Protein AF-A0A7C7KIS9-F1 (afdb_monomer_lite)

Foldseek 3Di:
DDDADAAAWDDPPDDPDLPDFFAPAAWWKKWKDFPPDPDTAKIFTHHHRGGFFIKGADPPPRDIAAAPVRSVVSVVVVVVGPIDMIIGHDDLVSRLVVCVVCVRRGNDCVSCVVRHQQDAQDAADDLVLQQVLQQVLCPDPFFQKKFKEAPLDTSYIDHDDPDDRSVVSNVLNVVLVVQCVVCVVVVNNHDAWDWAADPAFIWIWHDNHRMIMITTGHNPDDSSVSNVVSNVVSVVVVVVPPPDLCPDDFDAFDWPDKDFAADVVVVVLLVVCQVVQAAGWKWWAAPDDDIKIFGGGGSDGDDIDDPPQPDPVSSVVSSRDRRTMITDGGHDPSRD

Secondary structure (DSSP, 8-state):
---PPP-EEPPTTS---TT--B-SSSEEEEEEE-TT-SS--EEEEEETTEEEEEEEE-SSSS-EEEHHHHHHHHHHHHHHS--EEEEEE--HHHHHHHHHH-GGGBS-GGGGTTTSPPP-B-S---HHHHHHHHHHHHHSTTEEEEEEEETTEEEEEEE--SS-HHHHHHHHHHHHHHHHHHHHHTT--S---EEEEETTEEEEEEEETTEEEEEEE-TT--HHHHHHHHHHHHHHHHHGGGS-S--PPPPP-EEEEEEE-SHHHHHHHHHHHHHTT--EEEEEE-SSS--EEEEEETTEEEEEEETT-SSHHHHHHHHT-TTSEEEEEEPPTT--

Structure (mmCIF, N/CA/C/O backbone):
data_AF-A0A7C7KIS9-F1
#
_entry.id   AF-A0A7C7KIS9-F1
#
loop_
_atom_site.group_PDB
_atom_site.id
_atom_site.type_symbol
_atom_site.label_atom_id
_atom_site.label_alt_id
_atom_site.label_comp_id
_atom_site.label_asym_id
_atom_site.label_entity_id
_atom_site.label_seq_id
_atom_site.pdbx_PDB_ins_code
_atom_site.Cartn_x
_atom_site.Cartn_y
_atom_site.Cartn_z
_atom_site.occupancy
_atom_site.B_iso_or_equiv
_atom_site.auth_seq_id
_atom_site.auth_comp_id
_atom_site.auth_asym_id
_atom_site.auth_atom_id
_atom_site.pdbx_PDB_model_num
ATOM 1 N N . MET A 1 1 ? 21.392 12.188 -17.568 1.00 61.56 1 MET A N 1
ATOM 2 C CA . MET A 1 1 ? 20.573 10.968 -17.543 1.00 61.56 1 MET A CA 1
ATOM 3 C C . MET A 1 1 ? 20.545 10.479 -16.109 1.00 61.56 1 MET A C 1
ATOM 5 O O . MET A 1 1 ? 21.487 10.807 -15.393 1.00 61.56 1 MET A O 1
ATOM 9 N N . PHE A 1 2 ? 19.474 9.813 -15.677 1.00 63.56 2 PHE A N 1
ATOM 10 C CA . PHE A 1 2 ? 19.432 9.182 -14.358 1.00 63.56 2 PHE A CA 1
ATOM 11 C C . PHE A 1 2 ? 20.614 8.219 -14.219 1.00 63.56 2 PHE A C 1
ATOM 13 O O . PHE A 1 2 ? 20.872 7.420 -15.116 1.00 63.56 2 PHE A O 1
ATOM 20 N N . GLU A 1 3 ? 21.376 8.339 -13.136 1.00 67.31 3 GLU A N 1
ATOM 21 C CA . GLU A 1 3 ? 22.405 7.355 -12.819 1.00 67.31 3 GLU A CA 1
ATOM 22 C C . GLU A 1 3 ? 21.724 6.181 -12.126 1.00 67.31 3 GLU A C 1
ATOM 24 O O . GLU A 1 3 ? 21.257 6.298 -10.995 1.00 67.31 3 GLU A O 1
ATOM 29 N N . LEU A 1 4 ? 21.618 5.064 -12.843 1.00 80.31 4 LEU A N 1
ATOM 30 C CA . LEU A 1 4 ? 21.100 3.828 -12.278 1.00 80.31 4 LEU A CA 1
ATOM 31 C C . LEU A 1 4 ? 22.150 3.178 -11.356 1.00 80.31 4 LEU A C 1
ATOM 33 O O . LEU A 1 4 ? 23.353 3.392 -11.552 1.00 80.31 4 LEU A O 1
ATOM 37 N N . PRO A 1 5 ? 21.723 2.369 -10.369 1.00 76.38 5 PRO A N 1
ATOM 38 C CA . PRO A 1 5 ? 22.631 1.690 -9.456 1.00 76.38 5 PRO A CA 1
ATOM 39 C C . PRO A 1 5 ? 23.685 0.870 -10.198 1.00 76.38 5 PRO A C 1
ATOM 41 O O . PRO A 1 5 ? 23.408 0.210 -11.202 1.00 76.38 5 PRO A O 1
ATOM 44 N N . THR A 1 6 ? 24.905 0.872 -9.673 1.00 78.06 6 THR A N 1
ATOM 45 C CA . THR A 1 6 ? 25.968 0.007 -10.182 1.00 78.06 6 THR A CA 1
ATOM 46 C C . THR A 1 6 ? 25.690 -1.442 -9.804 1.00 78.06 6 THR A C 1
ATOM 48 O O . THR A 1 6 ? 25.288 -1.717 -8.674 1.00 78.06 6 THR A O 1
ATOM 51 N N . GLY A 1 7 ? 25.970 -2.360 -10.721 1.00 81.56 7 GLY A N 1
ATOM 52 C CA . GLY A 1 7 ? 25.848 -3.800 -10.522 1.00 81.56 7 GLY A CA 1
ATOM 53 C C . GLY A 1 7 ? 26.940 -4.555 -11.270 1.00 81.56 7 GLY A C 1
ATOM 54 O O . GLY A 1 7 ? 27.919 -3.952 -11.727 1.00 81.56 7 GLY A O 1
ATOM 55 N N . GLU A 1 8 ? 26.774 -5.866 -11.399 1.00 85.44 8 GLU A N 1
ATOM 56 C CA . GLU A 1 8 ? 27.747 -6.713 -12.086 1.00 85.44 8 GLU A CA 1
ATOM 57 C C . GLU A 1 8 ? 27.647 -6.506 -13.605 1.00 85.44 8 GLU A C 1
ATOM 59 O O . GLU A 1 8 ? 26.554 -6.577 -14.163 1.00 85.44 8 GLU A O 1
ATOM 64 N N . PRO A 1 9 ? 28.746 -6.196 -14.311 1.00 86.69 9 PRO A N 1
ATOM 65 C CA . PRO A 1 9 ? 28.690 -6.008 -15.754 1.00 86.69 9 PRO A CA 1
ATOM 66 C C . PRO A 1 9 ? 28.381 -7.334 -16.457 1.00 86.69 9 PRO A C 1
ATOM 68 O O . PRO A 1 9 ? 28.968 -8.365 -16.137 1.00 86.69 9 PRO A O 1
ATOM 71 N N . VAL A 1 10 ? 27.500 -7.285 -17.454 1.00 83.25 10 VAL A N 1
ATOM 72 C CA . VAL A 1 10 ? 27.263 -8.419 -18.359 1.00 83.25 10 VAL A CA 1
ATOM 73 C C . VAL A 1 10 ? 28.456 -8.557 -19.307 1.00 83.25 10 VAL A C 1
ATOM 75 O O . VAL A 1 10 ? 29.029 -7.545 -19.723 1.00 83.25 10 VAL A O 1
ATOM 78 N N . ASP A 1 11 ? 28.827 -9.796 -19.637 1.00 74.00 11 ASP A N 1
ATOM 79 C CA . ASP A 1 11 ? 29.947 -10.095 -20.532 1.00 74.00 11 ASP A CA 1
ATOM 80 C C . ASP A 1 11 ? 29.811 -9.358 -21.881 1.00 74.00 11 ASP A C 1
ATOM 82 O O . ASP A 1 11 ? 28.727 -9.259 -22.463 1.00 74.00 11 ASP A O 1
ATOM 86 N N . ALA A 1 12 ? 30.928 -8.819 -22.367 1.00 58.91 12 ALA A N 1
ATOM 87 C CA . ALA A 1 12 ? 30.994 -7.942 -23.531 1.00 58.91 12 ALA A CA 1
ATOM 88 C C . ALA A 1 12 ? 30.690 -8.662 -24.856 1.00 58.91 12 ALA A C 1
ATOM 90 O O . ALA A 1 12 ? 30.403 -7.995 -25.849 1.00 58.91 12 ALA A O 1
ATOM 91 N N . GLU A 1 13 ? 30.738 -9.997 -24.879 1.00 59.06 13 GLU A N 1
ATOM 92 C CA . GLU A 1 13 ? 30.406 -10.810 -26.057 1.00 59.06 13 GLU A CA 1
ATOM 93 C C . GLU A 1 13 ? 28.892 -11.021 -26.250 1.00 59.06 13 GLU A C 1
ATOM 95 O O . GLU A 1 13 ? 28.463 -11.549 -27.277 1.00 59.06 13 GLU A O 1
ATOM 100 N N . MET A 1 14 ? 28.055 -10.600 -25.296 1.00 67.56 14 MET A N 1
ATOM 101 C CA . MET A 1 14 ? 26.608 -10.808 -25.374 1.00 67.56 14 MET A CA 1
ATOM 102 C C . MET A 1 14 ? 25.913 -9.743 -26.230 1.00 67.56 14 MET A C 1
ATOM 104 O O . MET A 1 14 ? 26.014 -8.542 -25.980 1.00 67.56 14 MET A O 1
ATOM 108 N N . GLU A 1 15 ? 25.125 -10.184 -27.211 1.00 76.06 15 GLU A N 1
ATOM 109 C CA . GLU A 1 15 ? 24.312 -9.298 -28.046 1.00 76.06 15 GLU A CA 1
ATOM 110 C C . GLU A 1 15 ? 23.125 -8.748 -27.238 1.00 76.06 15 GLU A C 1
ATOM 112 O O . GLU A 1 15 ? 22.173 -9.471 -26.949 1.00 76.06 15 GLU A O 1
ATOM 117 N N . LEU A 1 16 ? 23.187 -7.473 -26.847 1.00 81.69 16 LEU A N 1
ATOM 118 C CA . LEU A 1 16 ? 22.182 -6.784 -26.018 1.00 81.69 16 LEU A CA 1
ATOM 119 C C . LEU A 1 16 ? 21.468 -5.642 -26.772 1.00 81.69 16 LEU A C 1
ATOM 121 O O . LEU A 1 16 ? 20.943 -4.709 -26.158 1.00 81.69 16 LEU A O 1
ATOM 125 N N . GLY A 1 17 ? 21.462 -5.711 -28.106 1.00 81.81 17 GLY A N 1
ATOM 126 C CA . GLY A 1 17 ? 20.862 -4.709 -28.990 1.00 81.81 17 GLY A CA 1
ATOM 127 C C . GLY A 1 17 ? 19.375 -4.453 -28.720 1.00 81.81 17 GLY A C 1
ATOM 128 O O . GLY A 1 17 ? 18.704 -5.206 -28.003 1.00 81.81 17 GLY A O 1
ATOM 129 N N . VAL A 1 18 ? 18.847 -3.364 -29.282 1.00 84.00 18 VAL A N 1
ATOM 130 C CA . VAL A 1 18 ? 17.457 -2.935 -29.049 1.00 84.00 18 VAL A CA 1
ATOM 131 C C . VAL A 1 18 ? 16.454 -3.986 -29.536 1.00 84.00 18 VAL A C 1
ATOM 133 O O . VAL A 1 18 ? 15.471 -4.237 -28.847 1.00 84.00 18 VAL A O 1
ATOM 136 N N . ALA A 1 19 ? 16.754 -4.703 -30.622 1.00 82.38 19 ALA A N 1
ATOM 137 C CA . ALA A 1 19 ? 15.910 -5.775 -31.162 1.00 82.38 19 ALA A CA 1
ATOM 138 C C . ALA A 1 19 ? 15.761 -7.022 -30.261 1.00 82.38 19 ALA A C 1
ATOM 140 O O . ALA A 1 19 ? 14.939 -7.890 -30.541 1.00 82.38 19 ALA A O 1
ATOM 141 N N . ARG A 1 20 ? 16.560 -7.156 -29.195 1.00 81.56 20 ARG A N 1
ATOM 142 C CA . ARG A 1 20 ? 16.504 -8.322 -28.304 1.00 81.56 20 ARG A CA 1
ATOM 143 C C . ARG A 1 20 ? 15.376 -8.200 -27.283 1.00 81.56 20 ARG A C 1
ATOM 145 O O . ARG A 1 20 ? 15.340 -7.221 -26.542 1.00 81.56 20 ARG A O 1
ATOM 152 N N . GLU A 1 21 ? 14.544 -9.234 -27.184 1.00 78.12 21 GLU A N 1
ATOM 153 C CA . GLU A 1 21 ? 13.399 -9.272 -26.259 1.00 78.12 21 GLU A CA 1
ATOM 154 C C . GLU A 1 21 ? 13.661 -10.092 -24.982 1.00 78.12 21 GLU A C 1
ATOM 156 O O . GLU A 1 21 ? 13.143 -9.754 -23.921 1.00 78.12 21 GLU A O 1
ATOM 161 N N . SER A 1 22 ? 14.513 -11.122 -25.056 1.00 81.94 22 SER A N 1
ATOM 162 C CA . SER A 1 22 ? 14.835 -12.015 -23.930 1.00 81.94 22 SER A CA 1
ATOM 163 C C . SER A 1 22 ? 16.293 -11.894 -23.478 1.00 81.94 22 SER A C 1
ATOM 165 O O . SER A 1 22 ? 17.204 -11.935 -24.312 1.00 81.94 22 SER A O 1
ATOM 167 N N . PHE A 1 23 ? 16.545 -11.852 -22.175 1.00 85.00 23 PHE A N 1
ATOM 168 C CA . PHE A 1 23 ? 17.852 -11.616 -21.564 1.00 85.00 23 PHE A CA 1
ATOM 169 C C . PHE A 1 23 ? 18.375 -12.848 -20.821 1.00 85.00 23 PHE A C 1
ATOM 171 O O . PHE A 1 23 ? 17.601 -13.666 -20.337 1.00 85.00 23 PHE A O 1
ATOM 178 N N . PRO A 1 24 ? 19.704 -12.985 -20.712 1.00 80.38 24 PRO A N 1
ATOM 179 C CA . PRO A 1 24 ? 20.351 -14.088 -20.005 1.00 80.38 24 PRO A CA 1
ATOM 180 C C . PRO A 1 24 ? 20.426 -13.870 -18.480 1.00 80.38 24 PRO A C 1
ATOM 182 O O . PRO A 1 24 ? 21.148 -14.590 -17.798 1.00 80.38 24 PRO A O 1
ATOM 185 N N . PHE A 1 25 ? 19.745 -12.850 -17.956 1.00 83.81 25 PHE A N 1
ATOM 186 C CA . PHE A 1 25 ? 19.701 -12.495 -16.540 1.00 83.81 25 PHE A CA 1
ATOM 187 C C . PHE A 1 25 ? 18.296 -12.025 -16.171 1.00 83.81 25 PHE A C 1
ATOM 189 O O . PHE A 1 25 ? 17.620 -11.400 -16.989 1.00 83.81 25 PHE A O 1
ATOM 196 N N . ASP A 1 26 ? 17.891 -12.294 -14.932 1.00 82.62 26 ASP A N 1
ATOM 197 C CA . ASP A 1 26 ? 16.530 -12.014 -14.476 1.00 82.62 26 ASP A CA 1
ATOM 198 C C . ASP A 1 26 ? 16.318 -10.535 -14.148 1.00 82.62 26 ASP A C 1
ATOM 200 O O . ASP A 1 26 ? 15.297 -9.969 -14.527 1.00 82.62 26 ASP A O 1
ATOM 204 N N . PHE A 1 27 ? 17.290 -9.897 -13.486 1.00 86.94 27 PHE A N 1
ATOM 205 C CA . PHE A 1 27 ? 17.185 -8.512 -13.024 1.00 86.94 27 PHE A CA 1
ATOM 206 C C . PHE A 1 27 ? 18.381 -7.685 -13.457 1.00 86.94 27 PHE A C 1
ATOM 208 O O . PHE A 1 27 ? 19.535 -8.073 -13.262 1.00 86.94 27 PHE A O 1
ATOM 215 N N . GLY A 1 28 ? 18.119 -6.506 -14.007 1.00 90.50 28 GLY A N 1
ATOM 216 C CA . GLY A 1 28 ? 19.193 -5.600 -14.374 1.00 90.50 28 GLY A CA 1
ATOM 217 C C . GLY A 1 28 ? 18.751 -4.467 -15.276 1.00 90.50 28 GLY A C 1
ATOM 218 O O . GLY A 1 28 ? 17.566 -4.154 -15.407 1.00 90.50 28 GLY A O 1
ATOM 219 N N . CYS A 1 29 ? 19.728 -3.863 -15.938 1.00 92.44 29 CYS A N 1
ATOM 220 C CA . CYS A 1 29 ? 19.478 -2.871 -16.964 1.00 92.44 29 CYS A CA 1
ATOM 221 C C . CYS A 1 29 ? 20.438 -3.011 -18.142 1.00 92.44 29 CYS A C 1
ATOM 223 O O . CYS A 1 29 ? 21.598 -3.408 -18.013 1.00 92.44 29 CYS A O 1
ATOM 225 N N . VAL A 1 30 ? 19.951 -2.620 -19.311 1.00 92.75 30 VAL A N 1
ATOM 226 C CA . VAL A 1 30 ? 20.751 -2.414 -20.509 1.00 92.75 30 VAL A CA 1
ATOM 227 C C . VAL A 1 30 ? 20.804 -0.920 -20.775 1.00 92.75 30 VAL A C 1
ATOM 229 O O . VAL A 1 30 ? 19.779 -0.261 -20.912 1.00 92.75 30 VAL A O 1
ATOM 232 N N . THR A 1 31 ? 22.011 -0.370 -20.811 1.00 91.69 31 THR A N 1
ATOM 233 C CA . THR A 1 31 ? 22.251 1.057 -21.015 1.00 91.69 31 THR A CA 1
ATOM 234 C C . THR A 1 31 ? 22.845 1.303 -22.393 1.00 91.69 31 THR A C 1
ATOM 236 O O . THR A 1 31 ? 23.815 0.651 -22.785 1.00 91.69 31 THR A O 1
ATOM 239 N N . TYR A 1 32 ? 22.292 2.284 -23.100 1.00 91.00 32 TYR A N 1
ATOM 240 C CA . TYR A 1 32 ? 22.669 2.632 -24.465 1.00 91.00 32 TYR A CA 1
ATOM 241 C C . TYR A 1 32 ? 23.418 3.960 -24.511 1.00 91.00 32 TYR A C 1
ATOM 243 O O . TYR A 1 32 ? 23.095 4.909 -23.791 1.00 91.00 32 TYR A O 1
ATOM 251 N N . TYR A 1 33 ? 24.408 4.043 -25.397 1.00 90.00 33 TYR A N 1
ATOM 252 C CA . TYR A 1 33 ? 25.230 5.225 -25.637 1.00 90.00 33 TYR A CA 1
ATOM 253 C C . TYR A 1 33 ? 25.363 5.472 -27.141 1.00 90.00 33 TYR A C 1
ATOM 255 O O . TYR A 1 33 ? 25.643 4.547 -27.899 1.00 90.00 33 TYR A O 1
ATOM 263 N N . LYS A 1 34 ? 25.298 6.736 -27.574 1.00 88.50 34 LYS A N 1
ATOM 264 C CA . LYS A 1 34 ? 25.791 7.114 -28.913 1.00 88.50 34 LYS A CA 1
ATOM 265 C C . LYS A 1 34 ? 27.309 6.817 -29.001 1.00 88.50 34 LYS A C 1
ATOM 267 O O . LYS A 1 34 ? 27.996 6.979 -27.987 1.00 88.50 34 LYS A O 1
ATOM 272 N N . PRO A 1 35 ? 27.886 6.483 -30.176 1.00 85.44 35 PRO A N 1
ATOM 273 C CA . PRO A 1 35 ? 29.274 6.002 -30.314 1.00 85.44 35 PRO A CA 1
ATOM 274 C C . PRO A 1 35 ? 30.357 6.862 -29.650 1.00 85.44 35 PRO A C 1
ATOM 276 O O . PRO A 1 35 ? 31.372 6.353 -29.183 1.00 85.44 35 PRO A O 1
ATOM 279 N N . ARG A 1 36 ? 30.152 8.184 -29.608 1.00 83.19 36 ARG A N 1
ATOM 280 C CA . ARG A 1 36 ? 31.102 9.160 -29.043 1.00 83.19 36 ARG A CA 1
ATOM 281 C C . ARG A 1 36 ? 30.627 9.790 -27.729 1.00 83.19 36 ARG A C 1
ATOM 283 O O . ARG A 1 36 ? 31.308 10.663 -27.194 1.00 83.19 36 ARG A O 1
ATOM 290 N N . ALA A 1 37 ? 29.465 9.388 -27.215 1.00 82.81 37 ALA A N 1
ATOM 291 C CA . ALA A 1 37 ? 28.880 9.964 -26.011 1.00 82.81 37 ALA A CA 1
ATOM 292 C C . ALA A 1 37 ? 29.359 9.234 -24.749 1.00 82.81 37 ALA A C 1
ATOM 294 O O . ALA A 1 37 ? 29.372 8.005 -24.676 1.00 82.81 37 ALA A O 1
ATOM 295 N N . LYS A 1 38 ? 29.726 10.016 -23.727 1.00 81.12 38 LYS A N 1
ATOM 296 C CA . LYS A 1 38 ? 30.016 9.499 -22.379 1.00 81.12 38 LYS A CA 1
ATOM 297 C C . LYS A 1 38 ? 28.751 9.310 -21.547 1.00 81.12 38 LYS A C 1
ATOM 299 O O . LYS A 1 38 ? 28.704 8.417 -20.710 1.00 81.12 38 LYS A O 1
ATOM 304 N N . ASN A 1 39 ? 27.747 10.145 -21.796 1.00 83.75 39 ASN A N 1
ATOM 305 C CA . ASN A 1 39 ? 26.476 10.080 -21.097 1.00 83.75 39 ASN A CA 1
ATOM 306 C C . ASN A 1 39 ? 25.569 9.055 -21.779 1.00 83.75 39 ASN A C 1
ATOM 308 O O . ASN A 1 39 ? 25.556 9.004 -23.015 1.00 83.75 39 ASN A O 1
ATOM 312 N N . PRO A 1 40 ? 24.818 8.268 -20.999 1.00 87.75 40 PRO A N 1
ATOM 313 C CA . PRO A 1 40 ? 23.856 7.354 -21.574 1.00 87.75 40 PRO A CA 1
ATOM 314 C C . PRO A 1 40 ? 22.710 8.133 -22.237 1.00 87.75 40 PRO A C 1
ATOM 316 O O . PRO A 1 40 ? 22.438 9.291 -21.892 1.00 87.75 40 PRO A O 1
ATOM 319 N N . VAL A 1 41 ? 22.104 7.510 -23.248 1.00 88.94 41 VAL A N 1
ATOM 320 C CA . VAL A 1 41 ? 21.008 8.072 -24.058 1.00 88.94 41 VAL A CA 1
ATOM 321 C C . VAL A 1 41 ? 19.696 7.319 -23.878 1.00 88.94 41 VAL A C 1
ATOM 323 O O . VAL A 1 41 ? 18.646 7.922 -24.075 1.00 88.94 41 VAL A O 1
ATOM 326 N N . ALA A 1 42 ? 19.748 6.067 -23.419 1.00 90.81 42 ALA A N 1
ATOM 327 C CA . ALA A 1 42 ? 18.576 5.306 -23.013 1.00 90.81 42 ALA A CA 1
ATOM 328 C C . ALA A 1 42 ? 18.937 4.201 -22.012 1.00 90.81 42 ALA A C 1
ATOM 330 O O . ALA A 1 42 ? 20.089 3.752 -21.954 1.00 90.81 42 ALA A O 1
ATOM 331 N N . HIS A 1 43 ? 17.932 3.735 -21.278 1.00 92.12 43 HIS A N 1
ATOM 332 C CA . HIS A 1 43 ? 17.988 2.553 -20.431 1.00 92.12 43 HIS A CA 1
ATOM 333 C C . HIS A 1 43 ? 16.797 1.642 -20.715 1.00 92.12 43 HIS A C 1
ATOM 335 O O . HIS A 1 43 ? 15.683 2.116 -20.926 1.00 92.12 43 HIS A O 1
ATOM 341 N N . ARG A 1 44 ? 17.041 0.336 -20.656 1.00 92.31 44 ARG A N 1
ATOM 342 C CA . ARG A 1 44 ? 16.019 -0.707 -20.662 1.00 92.31 44 ARG A CA 1
ATOM 343 C C . ARG A 1 44 ? 16.148 -1.521 -19.383 1.00 92.31 44 ARG A C 1
ATOM 345 O O . ARG A 1 44 ? 17.228 -2.036 -19.099 1.00 92.31 44 ARG A O 1
ATOM 352 N N . LEU A 1 45 ? 15.084 -1.585 -18.599 1.00 91.19 45 LEU A N 1
ATOM 353 C CA . LEU A 1 45 ? 15.006 -2.324 -17.345 1.00 91.19 45 LEU A CA 1
ATOM 354 C C . LEU A 1 45 ? 14.562 -3.754 -17.650 1.00 91.19 45 LEU A C 1
ATOM 356 O O . LEU A 1 45 ? 13.588 -3.961 -18.375 1.00 91.19 45 LEU A O 1
ATOM 360 N N . VAL A 1 46 ? 15.304 -4.723 -17.122 1.00 89.06 46 VAL A N 1
ATOM 361 C CA . VAL A 1 46 ? 15.072 -6.151 -17.347 1.00 89.06 46 VAL A CA 1
ATOM 362 C C . VAL A 1 46 ? 14.527 -6.768 -16.072 1.00 89.06 46 VAL A C 1
ATOM 364 O O . VAL A 1 46 ? 15.148 -6.632 -15.015 1.00 89.06 46 VAL A O 1
ATOM 367 N N . CYS A 1 47 ? 13.391 -7.441 -16.193 1.00 85.88 47 CYS A N 1
ATOM 368 C CA . CYS A 1 47 ? 12.722 -8.161 -15.122 1.00 85.88 47 CYS A CA 1
ATOM 369 C C . CYS A 1 47 ? 12.309 -9.544 -15.640 1.00 85.88 47 CYS A C 1
ATOM 371 O O . CYS A 1 47 ? 11.783 -9.658 -16.744 1.00 85.88 47 CYS A O 1
ATOM 373 N N . ALA A 1 48 ? 12.572 -10.595 -14.858 1.00 80.56 48 ALA A N 1
ATOM 374 C CA . ALA A 1 48 ? 12.302 -11.989 -15.221 1.00 80.56 48 ALA A CA 1
ATOM 375 C C . ALA A 1 48 ? 12.826 -12.379 -16.623 1.00 80.56 48 ALA A C 1
ATOM 377 O O . ALA A 1 48 ? 12.192 -13.135 -17.358 1.00 80.56 48 ALA A O 1
ATOM 378 N N . GLY A 1 49 ? 13.974 -11.821 -17.021 1.00 81.44 49 GLY A N 1
ATOM 379 C CA . GLY A 1 49 ? 14.591 -12.124 -18.311 1.00 81.44 49 GLY A CA 1
ATOM 380 C C . GLY A 1 49 ? 13.916 -11.462 -19.512 1.00 81.44 49 GLY A C 1
ATOM 381 O O . GLY A 1 49 ? 14.270 -11.787 -20.643 1.00 81.44 49 GLY A O 1
ATOM 382 N N . VAL A 1 50 ? 12.996 -10.518 -19.313 1.00 85.38 50 VAL A N 1
ATOM 383 C CA . VAL A 1 50 ? 12.377 -9.723 -20.385 1.00 85.38 50 VAL A CA 1
ATOM 384 C C . VAL A 1 50 ? 12.553 -8.231 -20.133 1.00 85.38 50 VAL A C 1
ATOM 386 O O . VAL A 1 50 ? 12.794 -7.792 -19.010 1.00 85.38 50 VAL A O 1
ATOM 389 N N . ALA A 1 51 ? 12.482 -7.433 -21.195 1.00 88.06 51 ALA A N 1
ATOM 390 C CA . ALA A 1 51 ? 12.453 -5.985 -21.054 1.00 88.06 51 ALA A CA 1
ATOM 391 C C . ALA A 1 51 ? 11.071 -5.551 -20.554 1.00 88.06 51 ALA A C 1
ATOM 393 O O . ALA A 1 51 ? 10.076 -5.795 -21.229 1.00 88.06 51 ALA A O 1
ATOM 394 N N . SER A 1 52 ? 11.031 -4.904 -19.392 1.00 85.44 52 SER A N 1
ATOM 395 C CA . SER A 1 52 ? 9.782 -4.488 -18.737 1.00 85.44 52 SER A CA 1
ATOM 396 C C . SER A 1 52 ? 9.652 -2.970 -18.610 1.00 85.44 52 SER A C 1
ATOM 398 O O . SER A 1 52 ? 8.545 -2.463 -18.444 1.00 85.44 52 SER A O 1
ATOM 400 N N . GLY A 1 53 ? 10.764 -2.229 -18.694 1.00 89.19 53 GLY A N 1
ATOM 401 C CA . GLY A 1 53 ? 10.754 -0.770 -18.596 1.00 89.19 53 GLY A CA 1
ATOM 402 C C . GLY A 1 53 ? 11.764 -0.076 -19.506 1.00 89.19 53 GLY A C 1
ATOM 403 O O . GLY A 1 53 ? 12.803 -0.642 -19.850 1.00 89.19 53 GLY A O 1
ATOM 404 N N . TRP A 1 54 ? 11.471 1.168 -19.880 1.00 92.00 54 TRP A N 1
ATOM 405 C CA . TRP A 1 54 ? 12.233 1.982 -20.822 1.00 92.00 54 TRP A CA 1
ATOM 406 C C . TRP A 1 54 ? 12.342 3.431 -20.351 1.00 92.00 54 TRP A C 1
ATOM 408 O O . TRP A 1 54 ? 11.387 4.034 -19.866 1.00 92.00 54 TRP A O 1
ATOM 418 N N . LEU A 1 55 ? 13.528 4.004 -20.544 1.00 91.50 55 LEU A N 1
ATOM 419 C CA . LEU A 1 55 ? 13.819 5.424 -20.367 1.00 91.50 55 LEU A CA 1
ATOM 420 C C . LEU A 1 55 ? 14.635 5.899 -21.563 1.00 91.50 55 LEU A C 1
ATOM 422 O O . LEU A 1 55 ? 15.664 5.297 -21.875 1.00 91.50 55 LEU A O 1
ATOM 426 N N . CYS A 1 56 ? 14.239 6.999 -22.196 1.00 89.44 56 CYS A N 1
ATOM 427 C CA . CYS A 1 56 ? 14.968 7.556 -23.334 1.00 89.44 56 CYS A CA 1
ATOM 428 C C . CYS A 1 56 ? 15.153 9.069 -23.183 1.00 89.44 56 CYS A C 1
ATOM 430 O O . CYS A 1 56 ? 14.275 9.797 -22.720 1.00 89.44 56 CYS A O 1
ATOM 432 N N . GLY A 1 57 ? 16.341 9.563 -23.529 1.00 82.69 57 GLY A N 1
ATOM 433 C CA . GLY A 1 57 ? 16.601 10.998 -23.600 1.00 82.69 57 GLY A CA 1
ATOM 434 C C . GLY A 1 57 ? 15.994 11.603 -24.862 1.00 82.69 57 GLY A C 1
ATOM 435 O O . GLY A 1 57 ? 16.101 11.019 -25.936 1.00 82.69 57 GLY A O 1
ATOM 436 N N . THR A 1 58 ? 15.417 12.800 -24.748 1.00 68.94 58 THR A N 1
ATOM 437 C CA . THR A 1 58 ? 14.950 13.561 -25.916 1.00 68.94 58 THR A CA 1
ATOM 438 C C . THR A 1 58 ? 16.035 14.517 -26.417 1.00 68.94 58 THR A C 1
ATOM 440 O O . THR A 1 58 ? 16.817 15.061 -25.635 1.00 68.94 58 THR A O 1
ATOM 443 N N . ASP A 1 59 ? 16.070 14.787 -27.725 1.00 58.50 59 ASP A N 1
ATOM 444 C CA . ASP A 1 59 ? 17.023 15.743 -28.315 1.00 58.50 59 ASP A CA 1
ATOM 445 C C . ASP A 1 59 ? 16.695 17.221 -27.967 1.00 58.50 59 ASP A C 1
ATOM 447 O O . ASP A 1 59 ? 17.490 18.125 -28.238 1.00 58.50 59 ASP A O 1
ATOM 451 N N . LYS A 1 60 ? 15.544 17.502 -27.329 1.00 50.06 60 LYS A N 1
ATOM 452 C CA . LYS A 1 60 ? 15.072 18.856 -26.975 1.00 50.06 60 LYS A CA 1
ATOM 453 C C . LYS A 1 60 ? 15.099 19.103 -25.459 1.00 50.06 60 LYS A C 1
ATOM 455 O O . LYS A 1 60 ? 14.073 19.107 -24.783 1.00 50.06 60 LYS A O 1
ATOM 460 N N . GLY A 1 61 ? 16.285 19.424 -24.942 1.00 54.06 61 GLY A N 1
ATOM 461 C CA . GLY A 1 61 ? 16.498 19.837 -23.546 1.00 54.06 61 GLY A CA 1
ATOM 462 C C . GLY A 1 61 ? 16.765 18.673 -22.584 1.00 54.06 61 GLY A C 1
ATOM 463 O O . GLY A 1 61 ? 16.883 17.527 -22.993 1.00 54.06 61 GLY A O 1
ATOM 464 N N . ARG A 1 62 ? 16.889 18.952 -21.276 1.00 54.91 62 ARG A N 1
ATOM 465 C CA . ARG A 1 62 ? 17.089 17.921 -20.228 1.00 54.91 62 ARG A CA 1
ATOM 466 C C . ARG A 1 62 ? 15.784 17.174 -19.884 1.00 54.91 62 ARG A C 1
ATOM 468 O O . ARG A 1 62 ? 15.491 16.986 -18.708 1.00 54.91 62 ARG A O 1
ATOM 475 N N . LYS A 1 63 ? 14.981 16.808 -20.885 1.00 68.31 63 LYS A N 1
ATOM 476 C CA . LYS A 1 63 ? 13.725 16.067 -20.704 1.00 68.31 63 LYS A CA 1
ATOM 477 C C . LYS A 1 63 ? 13.901 14.615 -21.152 1.00 68.31 63 LYS A C 1
ATOM 479 O O . LYS A 1 63 ? 14.550 14.360 -22.169 1.00 68.31 63 LYS A O 1
ATOM 484 N N . TYR A 1 64 ? 13.333 13.696 -20.381 1.00 78.19 64 TYR A N 1
ATOM 485 C CA . TYR A 1 64 ? 13.332 12.258 -20.650 1.00 78.19 64 TYR A CA 1
ATOM 486 C C . TYR A 1 64 ? 11.895 11.800 -20.875 1.00 78.19 64 TYR A C 1
ATOM 488 O O . TYR A 1 64 ? 10.979 12.375 -20.286 1.00 78.19 64 TYR A O 1
ATOM 496 N N . THR A 1 65 ? 11.729 10.793 -21.720 1.00 86.06 65 THR A N 1
ATOM 497 C CA . THR A 1 65 ? 10.491 10.024 -21.858 1.00 86.06 65 THR A CA 1
ATOM 498 C C . THR A 1 65 ? 10.653 8.693 -21.129 1.00 86.06 65 THR A C 1
ATOM 500 O O . THR A 1 65 ? 11.781 8.240 -20.886 1.00 86.06 65 THR A O 1
ATOM 503 N N . ALA A 1 66 ? 9.530 8.084 -20.759 1.00 88.75 66 ALA A N 1
ATOM 504 C CA . ALA A 1 66 ? 9.460 6.834 -20.010 1.00 88.75 66 ALA A CA 1
ATOM 505 C C . ALA A 1 66 ? 8.357 5.923 -20.593 1.00 88.75 66 ALA A C 1
ATOM 507 O O . ALA A 1 66 ? 7.502 6.404 -21.342 1.00 88.75 66 ALA A O 1
ATOM 508 N N . GLY A 1 67 ? 8.403 4.619 -20.306 1.00 86.12 67 GLY A N 1
ATOM 509 C CA . GLY A 1 67 ? 7.388 3.656 -20.753 1.00 86.12 67 GLY A CA 1
ATOM 510 C C . GLY A 1 67 ? 7.335 3.492 -22.277 1.00 86.12 67 GLY A C 1
ATOM 511 O O . GLY A 1 67 ? 8.363 3.567 -22.954 1.00 86.12 67 GLY A O 1
ATOM 512 N N . ALA A 1 68 ? 6.134 3.301 -22.833 1.00 86.06 68 ALA A N 1
ATOM 513 C CA . ALA A 1 68 ? 5.932 3.056 -24.268 1.00 86.06 68 ALA A CA 1
ATOM 514 C C . ALA A 1 68 ? 6.541 4.148 -25.171 1.00 86.06 68 ALA A C 1
ATOM 516 O O . ALA A 1 68 ? 7.139 3.847 -26.203 1.00 86.06 68 ALA A O 1
ATOM 517 N N . GLU A 1 69 ? 6.457 5.421 -24.766 1.00 86.31 69 GLU A N 1
ATOM 518 C CA . GLU A 1 69 ? 7.041 6.532 -25.532 1.00 86.31 69 GLU A CA 1
ATOM 519 C C . GLU A 1 69 ? 8.577 6.433 -25.580 1.00 86.31 69 GLU A C 1
ATOM 521 O O . GLU A 1 69 ? 9.198 6.692 -26.611 1.00 86.31 69 GLU A O 1
ATOM 526 N N . ALA A 1 70 ? 9.212 6.015 -24.480 1.00 89.75 70 ALA A N 1
ATOM 527 C CA . ALA A 1 70 ? 10.655 5.786 -24.447 1.00 89.75 70 ALA A CA 1
ATOM 528 C C . ALA A 1 70 ? 11.086 4.581 -25.283 1.00 89.75 70 ALA A C 1
ATOM 530 O O . ALA A 1 70 ? 12.169 4.602 -25.871 1.00 89.75 70 ALA A O 1
ATOM 531 N N . GLU A 1 71 ? 10.261 3.538 -25.333 1.00 91.19 71 GLU A N 1
ATOM 532 C CA . GLU A 1 71 ? 10.512 2.367 -26.166 1.00 91.19 71 GLU A CA 1
ATOM 533 C C . GLU A 1 71 ? 10.536 2.739 -27.657 1.00 91.19 71 GLU A C 1
ATOM 535 O O . GLU A 1 71 ? 11.471 2.368 -28.374 1.00 91.19 71 GLU A O 1
ATOM 540 N N . GLU A 1 72 ? 9.548 3.509 -28.121 1.00 89.94 72 GLU A N 1
ATOM 541 C CA . GLU A 1 72 ? 9.492 3.980 -29.509 1.00 89.94 72 GLU A CA 1
ATOM 542 C C . GLU A 1 72 ? 10.675 4.886 -29.864 1.00 89.94 72 GLU A C 1
ATOM 544 O O . GLU A 1 72 ? 11.273 4.741 -30.934 1.00 89.94 72 GLU A O 1
ATOM 549 N N . GLU A 1 73 ? 11.041 5.812 -28.977 1.00 89.06 73 GLU A N 1
ATOM 550 C CA . GLU A 1 73 ? 12.182 6.705 -29.194 1.00 89.06 73 GLU A CA 1
ATOM 551 C C . GLU A 1 73 ? 13.515 5.945 -29.227 1.00 89.06 73 GLU A C 1
ATOM 553 O O . GLU A 1 73 ? 14.371 6.241 -30.064 1.00 89.06 73 GLU A O 1
ATOM 558 N N . LEU A 1 74 ? 13.684 4.917 -28.388 1.00 89.75 74 LEU A N 1
ATOM 559 C CA . LEU A 1 74 ? 14.867 4.057 -28.429 1.00 89.75 74 LEU A CA 1
ATOM 560 C C . LEU A 1 74 ? 14.972 3.300 -29.761 1.00 89.75 74 LEU A C 1
ATOM 562 O O . LEU A 1 74 ? 16.060 3.239 -30.332 1.00 89.75 74 LEU A O 1
ATOM 566 N N . LYS A 1 75 ? 13.856 2.770 -30.281 1.00 89.88 75 LYS A N 1
ATOM 567 C CA . LYS A 1 75 ? 13.812 2.096 -31.592 1.00 89.88 75 LYS A CA 1
ATOM 568 C C . LYS A 1 75 ? 14.224 3.042 -32.726 1.00 89.88 75 LYS A C 1
ATOM 570 O O . LYS A 1 75 ? 15.115 2.710 -33.501 1.00 89.88 75 LYS A O 1
ATOM 575 N N . LYS A 1 76 ? 13.676 4.264 -32.759 1.00 89.06 76 LYS A N 1
ATOM 576 C CA . LYS A 1 76 ? 14.079 5.298 -33.737 1.00 89.06 76 LYS A CA 1
ATOM 577 C C . LYS A 1 76 ? 15.566 5.636 -33.637 1.00 89.06 76 LYS A C 1
ATOM 579 O O . LYS A 1 76 ? 16.214 5.916 -34.646 1.00 89.06 76 LYS A O 1
ATOM 584 N N . LEU A 1 77 ? 16.100 5.660 -32.416 1.00 87.38 77 LEU A N 1
ATOM 585 C CA . LEU A 1 77 ? 17.498 5.985 -32.193 1.00 87.38 77 LEU A CA 1
ATOM 586 C C . LEU A 1 77 ? 18.422 4.888 -32.733 1.00 87.38 77 LEU A C 1
ATOM 588 O O . LEU A 1 77 ? 19.405 5.231 -33.392 1.00 87.38 77 LEU A O 1
ATOM 592 N N . ASP A 1 78 ? 18.077 3.621 -32.503 1.00 88.94 78 ASP A N 1
ATOM 593 C CA . ASP A 1 78 ? 18.799 2.447 -33.012 1.00 88.94 78 ASP A CA 1
ATOM 594 C C . ASP A 1 78 ? 18.824 2.418 -34.549 1.00 88.94 78 ASP A C 1
ATOM 596 O O . ASP A 1 78 ? 19.889 2.275 -35.144 1.00 88.94 78 ASP A O 1
ATOM 600 N N . ASP A 1 79 ? 17.687 2.708 -35.196 1.00 87.75 79 ASP A N 1
ATOM 601 C CA . ASP A 1 79 ? 17.587 2.787 -36.664 1.00 87.75 79 ASP A CA 1
ATOM 602 C C . ASP A 1 79 ? 18.482 3.885 -37.270 1.00 87.75 79 ASP A C 1
ATOM 604 O O . ASP A 1 79 ? 18.910 3.809 -38.425 1.00 87.75 79 ASP A O 1
ATOM 608 N N . SER A 1 80 ? 18.743 4.949 -36.506 1.00 85.50 80 SER A N 1
ATOM 609 C CA . SER A 1 80 ? 19.468 6.132 -36.980 1.00 85.50 80 SER A CA 1
ATOM 610 C C . SER A 1 80 ? 20.970 6.103 -36.697 1.00 85.50 80 SER A C 1
ATOM 612 O O . SER A 1 80 ? 21.728 6.864 -37.306 1.00 85.50 80 SER A O 1
ATOM 614 N N . THR A 1 81 ? 21.412 5.334 -35.702 1.00 84.56 81 THR A N 1
ATOM 615 C CA . THR A 1 81 ? 22.782 5.377 -35.181 1.00 84.56 81 THR A CA 1
ATOM 616 C C . THR A 1 81 ? 23.121 4.072 -34.477 1.00 84.56 81 THR A C 1
ATOM 618 O O . THR A 1 81 ? 22.441 3.703 -33.529 1.00 84.56 81 THR A O 1
ATOM 621 N N . ASP A 1 82 ? 24.264 3.472 -34.818 1.00 86.06 82 ASP A N 1
ATOM 622 C CA . ASP A 1 82 ? 24.781 2.310 -34.089 1.00 86.06 82 ASP A CA 1
ATOM 623 C C . ASP A 1 82 ? 25.012 2.645 -32.607 1.00 86.06 82 ASP A C 1
ATOM 625 O O . ASP A 1 82 ? 25.867 3.469 -32.255 1.00 86.06 82 ASP A O 1
ATOM 629 N N . LEU A 1 83 ? 24.252 2.013 -31.715 1.00 89.00 83 LEU A N 1
ATOM 630 C CA . LEU A 1 83 ? 24.346 2.253 -30.279 1.00 89.00 83 LEU A CA 1
ATOM 631 C C . LEU A 1 83 ? 25.387 1.340 -29.632 1.00 89.00 83 LEU A C 1
ATOM 633 O O . LEU A 1 83 ? 25.410 0.127 -29.819 1.00 89.00 83 LEU A O 1
ATOM 637 N N . ARG A 1 84 ? 26.235 1.924 -28.781 1.00 90.25 84 ARG A N 1
ATOM 638 C CA . ARG A 1 84 ? 27.073 1.147 -27.868 1.00 90.25 84 ARG A CA 1
ATOM 639 C C . ARG A 1 84 ? 26.233 0.719 -26.674 1.00 90.25 84 ARG A C 1
ATOM 641 O O . ARG A 1 84 ? 25.608 1.559 -26.027 1.00 90.25 84 ARG A O 1
ATOM 648 N N . VAL A 1 85 ? 26.291 -0.565 -26.346 1.00 90.31 85 VAL A N 1
ATOM 649 C CA . VAL A 1 85 ? 25.462 -1.179 -25.308 1.00 90.31 85 VAL A CA 1
ATOM 650 C C . VAL A 1 85 ? 26.303 -1.585 -24.100 1.00 90.31 85 VAL A C 1
ATOM 652 O O . VAL A 1 85 ? 27.455 -1.993 -24.242 1.00 90.31 85 VAL A O 1
ATOM 655 N N . ARG A 1 86 ? 25.734 -1.464 -22.898 1.00 89.00 86 ARG A N 1
ATOM 656 C CA . ARG A 1 86 ? 26.313 -1.989 -21.658 1.00 89.00 86 ARG A CA 1
ATOM 657 C C . ARG A 1 86 ? 25.226 -2.603 -20.781 1.00 89.00 86 ARG A C 1
ATOM 659 O O . ARG A 1 86 ? 24.329 -1.889 -20.340 1.00 89.00 86 ARG A O 1
ATOM 666 N N . GLY A 1 87 ? 25.328 -3.902 -20.513 1.00 89.12 87 GLY A N 1
ATOM 667 C CA . GLY A 1 87 ? 24.459 -4.600 -19.567 1.00 89.12 87 GLY A CA 1
ATOM 668 C C . GLY A 1 87 ? 25.001 -4.536 -18.141 1.00 89.12 87 GLY A C 1
ATOM 669 O O . GLY A 1 87 ? 26.214 -4.602 -17.930 1.00 89.12 87 GLY A O 1
ATOM 670 N N . THR A 1 88 ? 24.096 -4.422 -17.177 1.00 91.31 88 THR A N 1
ATOM 671 C CA . THR A 1 88 ? 24.376 -4.514 -15.742 1.00 91.31 88 THR A CA 1
ATOM 672 C C . THR A 1 88 ? 23.353 -5.446 -15.108 1.00 91.31 88 THR A C 1
ATOM 674 O O . THR A 1 88 ? 22.156 -5.226 -15.272 1.00 91.31 88 THR A O 1
ATOM 677 N N . VAL A 1 89 ? 23.817 -6.460 -14.386 1.00 90.88 89 VAL A N 1
ATOM 678 C CA . VAL A 1 89 ? 22.999 -7.366 -13.579 1.00 90.88 89 VAL A CA 1
ATOM 679 C C . VAL A 1 89 ? 22.847 -6.784 -12.180 1.00 90.88 89 VAL A C 1
ATOM 681 O O . VAL A 1 89 ? 23.804 -6.270 -11.589 1.00 90.88 89 VAL A O 1
ATOM 684 N N . TRP A 1 90 ? 21.635 -6.872 -11.653 1.00 88.69 90 TRP A N 1
ATOM 685 C CA . TRP A 1 90 ? 21.283 -6.443 -10.308 1.00 88.69 90 TRP A CA 1
ATOM 686 C C . TRP A 1 90 ? 20.771 -7.614 -9.483 1.00 88.69 90 TRP A C 1
ATOM 688 O O . TRP A 1 90 ? 20.277 -8.607 -10.012 1.00 88.69 90 TRP A O 1
ATOM 698 N N . THR A 1 91 ? 20.846 -7.477 -8.162 1.00 83.06 91 THR A N 1
ATOM 699 C CA . THR A 1 91 ? 20.046 -8.327 -7.279 1.00 83.06 91 THR A CA 1
ATOM 700 C C . THR A 1 91 ? 18.571 -7.939 -7.383 1.00 83.06 91 THR A C 1
ATOM 702 O O . THR A 1 91 ? 18.241 -6.803 -7.737 1.00 83.06 91 THR A O 1
ATOM 705 N N . GLN A 1 92 ? 17.673 -8.853 -7.010 1.00 80.00 92 GLN A N 1
ATOM 706 C CA . GLN A 1 92 ? 16.236 -8.570 -6.966 1.00 80.00 92 GLN A CA 1
ATOM 707 C C . GLN A 1 92 ? 15.929 -7.317 -6.124 1.00 80.00 92 GLN A C 1
ATOM 709 O O . GLN A 1 92 ? 15.269 -6.403 -6.600 1.00 80.00 92 GLN A O 1
ATOM 714 N N . ALA A 1 93 ? 16.518 -7.197 -4.929 1.00 75.25 93 ALA A N 1
ATOM 715 C CA . ALA A 1 93 ? 16.325 -6.039 -4.050 1.00 75.25 93 ALA A CA 1
ATOM 716 C C . ALA A 1 93 ? 16.813 -4.706 -4.660 1.00 75.25 93 ALA A C 1
ATOM 718 O O . ALA A 1 93 ? 16.232 -3.648 -4.415 1.00 75.25 93 ALA A O 1
ATOM 719 N N . GLN A 1 94 ? 17.890 -4.731 -5.454 1.00 82.25 94 GLN A N 1
ATOM 720 C CA . GLN A 1 94 ? 18.362 -3.544 -6.176 1.00 82.25 94 GLN A CA 1
ATOM 721 C C . GLN A 1 94 ? 17.386 -3.145 -7.284 1.00 82.25 94 GLN A C 1
ATOM 723 O O . GLN A 1 94 ? 17.089 -1.960 -7.431 1.00 82.25 94 GLN A O 1
ATOM 728 N N . PHE A 1 95 ? 16.868 -4.125 -8.028 1.00 85.88 95 PHE A N 1
ATOM 729 C CA . PHE A 1 95 ? 15.859 -3.893 -9.054 1.00 85.88 95 PHE A CA 1
ATOM 730 C C . PHE A 1 95 ? 14.549 -3.375 -8.454 1.00 85.88 95 PHE A C 1
ATOM 732 O O . PHE A 1 95 ? 14.023 -2.383 -8.941 1.00 85.88 95 PHE A O 1
ATOM 739 N N . GLU A 1 96 ? 14.066 -3.962 -7.358 1.00 79.62 96 GLU A N 1
ATOM 740 C CA . GLU A 1 96 ? 12.858 -3.519 -6.650 1.00 79.62 96 GLU A CA 1
ATOM 741 C C . GLU A 1 96 ? 12.935 -2.049 -6.227 1.00 79.62 96 GLU A C 1
ATOM 743 O O . GLU A 1 96 ? 11.957 -1.311 -6.350 1.00 79.62 96 GLU A O 1
ATOM 748 N N . ARG A 1 97 ? 14.103 -1.597 -5.755 1.00 78.88 97 ARG A N 1
ATOM 749 C CA . ARG A 1 97 ? 14.318 -0.189 -5.407 1.00 78.88 97 ARG A CA 1
ATOM 750 C C . ARG A 1 97 ? 14.183 0.719 -6.628 1.00 78.88 97 ARG A C 1
ATOM 752 O O . ARG A 1 97 ? 13.486 1.722 -6.559 1.00 78.88 97 ARG A O 1
ATOM 759 N N . VAL A 1 98 ? 14.812 0.346 -7.743 1.00 84.75 98 VAL A N 1
ATOM 760 C CA . VAL A 1 98 ? 14.707 1.092 -9.008 1.00 84.75 98 VAL A CA 1
ATOM 761 C C . VAL A 1 98 ? 13.267 1.099 -9.511 1.00 84.75 98 VAL A C 1
ATOM 763 O O . VAL A 1 98 ? 12.765 2.151 -9.883 1.00 84.75 98 VAL A O 1
ATOM 766 N N . ALA A 1 99 ? 12.596 -0.051 -9.489 1.00 81.12 99 ALA A N 1
ATOM 767 C CA . ALA A 1 99 ? 11.231 -0.192 -9.968 1.00 81.12 99 ALA A CA 1
ATOM 768 C C . ALA A 1 99 ? 10.234 0.625 -9.134 1.00 81.12 99 ALA A C 1
ATOM 770 O O . ALA A 1 99 ? 9.315 1.207 -9.696 1.00 81.12 99 ALA A O 1
ATOM 771 N N . ARG A 1 100 ? 10.450 0.733 -7.816 1.00 74.00 100 ARG A N 1
ATOM 772 C CA . ARG A 1 100 ? 9.654 1.588 -6.922 1.00 74.00 100 ARG A CA 1
ATOM 773 C C . ARG A 1 100 ? 9.870 3.080 -7.181 1.00 74.00 100 ARG A C 1
ATOM 775 O O . ARG A 1 100 ? 8.912 3.842 -7.115 1.00 74.00 100 ARG A O 1
ATOM 782 N N . ASP A 1 101 ? 11.113 3.478 -7.442 1.00 79.25 101 ASP A N 1
ATOM 783 C CA . ASP A 1 101 ? 11.488 4.883 -7.632 1.00 79.25 101 ASP A CA 1
ATOM 784 C C . ASP A 1 101 ? 11.179 5.395 -9.057 1.00 79.25 101 ASP A C 1
ATOM 786 O O . ASP A 1 101 ? 11.112 6.605 -9.258 1.00 79.25 101 ASP A O 1
ATOM 790 N N . LEU A 1 102 ? 11.013 4.496 -10.039 1.00 82.69 102 LEU A N 1
ATOM 791 C CA . LEU A 1 102 ? 10.816 4.798 -11.468 1.00 82.69 102 LEU A CA 1
ATOM 792 C C . LEU A 1 102 ? 9.663 3.975 -12.071 1.00 82.69 102 LEU A C 1
ATOM 794 O O . LEU A 1 102 ? 9.830 3.306 -13.095 1.00 82.69 102 LEU A O 1
ATOM 798 N N . LEU A 1 103 ? 8.491 4.011 -11.436 1.00 79.12 103 LEU A N 1
ATOM 799 C CA . LEU A 1 103 ? 7.289 3.304 -11.903 1.00 79.12 103 LEU A CA 1
ATOM 800 C C . LEU A 1 103 ? 6.885 3.716 -13.327 1.00 79.12 103 LEU A C 1
ATOM 802 O O . LEU A 1 103 ? 6.468 2.877 -14.119 1.00 79.12 103 LEU A O 1
ATOM 806 N N . GLU A 1 104 ? 7.080 4.984 -13.688 1.00 81.50 104 GLU A N 1
ATOM 807 C CA . GLU A 1 104 ? 6.770 5.526 -15.012 1.00 81.50 104 GLU A CA 1
ATOM 808 C C . GLU A 1 104 ? 7.611 4.921 -16.146 1.00 81.50 104 GLU A C 1
ATOM 810 O O . GLU A 1 104 ? 7.261 5.066 -17.317 1.00 81.50 104 GLU A O 1
ATOM 815 N N . ALA A 1 105 ? 8.724 4.250 -15.827 1.00 85.88 105 ALA A N 1
ATOM 816 C CA . ALA A 1 105 ? 9.543 3.567 -16.821 1.00 85.88 105 ALA A CA 1
ATOM 817 C C . ALA A 1 105 ? 8.851 2.323 -17.390 1.00 85.88 105 ALA A C 1
ATOM 819 O O . ALA A 1 105 ? 9.216 1.891 -18.481 1.00 85.88 105 ALA A O 1
ATOM 820 N N . PHE A 1 106 ? 7.888 1.733 -16.682 1.00 85.25 106 PHE A N 1
ATOM 821 C CA . PHE A 1 106 ? 7.288 0.453 -17.048 1.00 85.25 106 PHE A CA 1
ATOM 822 C C . PHE A 1 106 ? 6.065 0.646 -17.941 1.00 85.25 106 PHE A C 1
ATOM 824 O O . PHE A 1 106 ? 5.185 1.450 -17.648 1.00 85.25 106 PHE A O 1
ATOM 831 N N . THR A 1 107 ? 6.016 -0.105 -19.042 1.00 76.56 107 THR A N 1
ATOM 832 C CA . THR A 1 107 ? 4.892 -0.055 -19.992 1.00 76.56 107 THR A CA 1
ATOM 833 C C . THR A 1 107 ? 3.668 -0.795 -19.455 1.00 76.56 107 THR A C 1
ATOM 835 O O . THR A 1 107 ? 2.540 -0.390 -19.717 1.00 76.56 107 THR A O 1
ATOM 838 N N . ASP A 1 108 ? 3.898 -1.855 -18.681 1.00 72.00 108 ASP A N 1
ATOM 839 C CA . ASP A 1 108 ? 2.863 -2.641 -18.017 1.00 72.00 108 ASP A CA 1
ATOM 840 C C . ASP A 1 108 ? 3.286 -2.917 -16.564 1.00 72.00 108 ASP A C 1
ATOM 842 O O . ASP A 1 108 ? 4.215 -3.702 -16.343 1.00 72.00 108 ASP A O 1
ATOM 846 N N . PRO A 1 109 ? 2.656 -2.289 -15.557 1.00 61.81 109 PRO A N 1
ATOM 847 C CA . PRO A 1 109 ? 2.968 -2.549 -14.155 1.00 61.81 109 PRO A CA 1
ATOM 848 C C . PRO A 1 109 ? 2.667 -3.993 -13.722 1.00 61.81 109 PRO A C 1
ATOM 850 O O . PRO A 1 109 ? 3.321 -4.481 -12.798 1.00 61.81 109 PRO A O 1
ATOM 853 N N . ALA A 1 110 ? 1.793 -4.730 -14.423 1.00 62.19 110 ALA A N 1
ATOM 854 C CA . ALA A 1 110 ? 1.568 -6.152 -14.158 1.00 62.19 110 ALA A CA 1
ATOM 855 C C . ALA A 1 110 ? 2.833 -6.993 -14.403 1.00 62.19 110 ALA A C 1
ATOM 857 O O . ALA A 1 110 ? 3.042 -8.008 -13.732 1.00 62.19 110 ALA A O 1
ATOM 858 N N . SER A 1 111 ? 3.743 -6.529 -15.271 1.00 63.69 111 SER A N 1
ATOM 859 C CA . SER A 1 111 ? 5.058 -7.156 -15.471 1.00 63.69 111 SER A CA 1
ATOM 860 C C . SER A 1 111 ? 5.937 -7.148 -14.210 1.00 63.69 111 SER A C 1
ATOM 862 O O . SER A 1 111 ? 6.863 -7.948 -14.107 1.00 63.69 111 SER A O 1
ATOM 864 N N . LEU A 1 112 ? 5.624 -6.297 -13.226 1.00 66.25 112 LEU A N 1
ATOM 865 C CA . LEU A 1 112 ? 6.295 -6.218 -11.925 1.00 66.25 112 LEU A CA 1
ATOM 866 C C . LEU A 1 112 ? 5.598 -7.033 -10.828 1.00 66.25 112 LEU A C 1
ATOM 868 O O . LEU A 1 112 ? 6.129 -7.120 -9.718 1.00 66.25 112 LEU A O 1
ATOM 872 N N . GLY A 1 113 ? 4.427 -7.614 -11.113 1.00 57.72 113 GLY A N 1
ATOM 873 C CA . GLY A 1 113 ? 3.476 -8.112 -10.112 1.00 57.72 113 GLY A CA 1
ATOM 874 C C . GLY A 1 113 ? 3.986 -9.239 -9.210 1.00 57.72 113 GLY A C 1
ATOM 875 O O . GLY A 1 113 ? 3.472 -9.418 -8.111 1.00 57.72 113 GLY A O 1
ATOM 876 N N . THR A 1 114 ? 5.020 -9.977 -9.621 1.00 56.03 114 THR A N 1
ATOM 877 C CA . THR A 1 114 ? 5.669 -10.998 -8.775 1.00 56.03 114 THR A CA 1
ATOM 878 C C . THR A 1 114 ? 6.945 -10.510 -8.086 1.00 56.03 114 THR A C 1
ATOM 880 O O . THR A 1 114 ? 7.514 -11.245 -7.283 1.00 56.03 114 THR A O 1
ATOM 883 N N . LEU A 1 115 ? 7.434 -9.313 -8.423 1.00 57.19 115 LEU A N 1
ATOM 884 C CA . LEU A 1 115 ? 8.728 -8.785 -7.975 1.00 57.19 115 LEU A CA 1
ATOM 885 C C . LEU A 1 115 ? 8.596 -7.660 -6.976 1.00 57.19 115 LEU A C 1
ATOM 887 O O . LEU A 1 115 ? 9.362 -7.598 -6.021 1.00 57.19 115 LEU A O 1
ATOM 891 N N . LEU A 1 116 ? 7.648 -6.757 -7.198 1.00 57.97 116 LEU A N 1
ATOM 892 C CA . LEU A 1 116 ? 7.362 -5.741 -6.212 1.00 57.97 116 LEU A CA 1
ATOM 893 C C . LEU A 1 116 ? 6.463 -6.356 -5.142 1.00 57.97 116 LEU A C 1
ATOM 895 O O . LEU A 1 116 ? 5.423 -6.926 -5.479 1.00 57.97 116 LEU A O 1
ATOM 899 N N . PRO A 1 117 ? 6.816 -6.240 -3.848 1.00 57.22 117 PRO A N 1
ATOM 900 C CA . PRO A 1 117 ? 5.854 -6.555 -2.809 1.00 57.22 117 PRO A CA 1
ATOM 901 C C . PRO A 1 117 ? 4.624 -5.687 -3.056 1.00 57.22 117 PRO A C 1
ATOM 903 O O . PRO A 1 117 ? 4.772 -4.482 -3.299 1.00 57.22 117 PRO A O 1
ATOM 906 N N . MET A 1 118 ? 3.435 -6.298 -3.010 1.00 65.19 118 MET A N 1
ATOM 907 C CA . MET A 1 118 ? 2.200 -5.548 -3.213 1.00 65.19 118 MET A CA 1
ATOM 908 C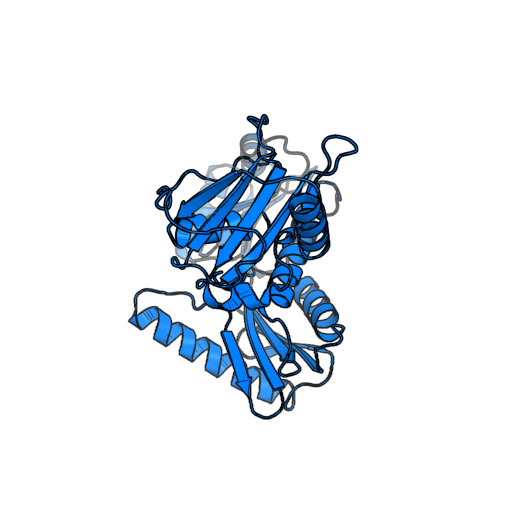 C . MET A 1 118 ? 2.205 -4.293 -2.323 1.00 65.19 118 MET A C 1
ATOM 910 O O . MET A 1 118 ? 2.631 -4.374 -1.160 1.00 65.19 118 MET A O 1
ATOM 914 N N . PRO A 1 119 ? 1.797 -3.129 -2.866 1.00 64.69 119 PRO A N 1
ATOM 915 C CA . PRO A 1 119 ? 1.762 -1.881 -2.122 1.00 64.69 119 PRO A CA 1
ATOM 916 C C . PRO A 1 119 ? 1.008 -2.052 -0.805 1.00 64.69 119 PRO A C 1
ATOM 918 O O . PRO A 1 119 ? 0.108 -2.878 -0.692 1.00 64.69 119 PRO A O 1
ATOM 921 N N . ARG A 1 120 ? 1.390 -1.286 0.215 1.00 69.19 120 ARG A N 1
ATOM 922 C CA . ARG A 1 120 ? 0.730 -1.328 1.520 1.00 69.19 120 ARG A CA 1
ATOM 923 C C . ARG A 1 120 ? 0.012 -0.017 1.775 1.00 69.19 120 ARG A C 1
ATOM 925 O O . ARG A 1 120 ? 0.536 1.050 1.456 1.00 69.19 120 ARG A O 1
ATOM 932 N N . ILE A 1 121 ? -1.149 -0.126 2.404 1.00 75.19 121 ILE A N 1
ATOM 933 C CA . ILE A 1 121 ? -1.763 0.984 3.116 1.00 75.19 121 ILE A CA 1
ATOM 934 C C . ILE A 1 121 ? -1.170 0.960 4.526 1.00 75.19 121 ILE A C 1
ATOM 936 O O . ILE A 1 121 ? -1.285 -0.033 5.245 1.00 75.19 121 ILE A O 1
ATOM 940 N N . GLU A 1 122 ? -0.425 2.006 4.872 1.00 67.62 122 GLU A N 1
ATOM 941 C CA . GLU A 1 122 ? 0.281 2.097 6.149 1.00 67.62 122 GLU A CA 1
ATOM 942 C C . GLU A 1 122 ? -0.548 2.854 7.185 1.00 67.62 122 GLU A C 1
ATOM 944 O O . GLU A 1 122 ? -1.115 3.901 6.888 1.00 67.62 122 GLU A O 1
ATOM 949 N N . GLY A 1 123 ? -0.530 2.357 8.423 1.00 67.38 123 GLY A N 1
ATOM 950 C CA . GLY A 1 123 ? -1.170 3.017 9.557 1.00 67.38 123 GLY A CA 1
ATOM 951 C C . GLY A 1 123 ? -2.689 2.864 9.594 1.00 67.38 123 GLY A C 1
ATOM 952 O O . GLY A 1 123 ? -3.293 2.215 8.745 1.00 67.38 123 GLY A O 1
ATOM 953 N N . HIS A 1 124 ? -3.281 3.435 10.640 1.00 76.81 124 HIS A N 1
ATOM 954 C CA . HIS A 1 124 ? -4.728 3.516 10.809 1.00 76.81 124 HIS A CA 1
ATOM 955 C C . HIS A 1 124 ? -5.317 4.488 9.779 1.00 76.81 124 HIS A C 1
ATOM 957 O O . HIS A 1 124 ? -4.798 5.595 9.619 1.00 76.81 124 HIS A O 1
ATOM 963 N N . VAL A 1 125 ? -6.400 4.083 9.114 1.00 78.25 125 VAL A N 1
ATOM 964 C CA . VAL A 1 125 ? -7.120 4.915 8.144 1.00 78.25 125 VAL A CA 1
ATOM 965 C C . VAL A 1 125 ? -8.453 5.342 8.762 1.00 78.25 125 VAL A C 1
ATOM 967 O O . VAL A 1 125 ? -9.235 4.469 9.137 1.00 78.25 125 VAL A O 1
ATOM 970 N N . PRO A 1 126 ? -8.744 6.651 8.865 1.00 79.31 126 PRO A N 1
ATOM 971 C CA . PRO A 1 126 ? -10.027 7.128 9.367 1.00 79.31 126 PRO A CA 1
ATOM 972 C C . PRO A 1 126 ? -11.211 6.561 8.573 1.00 79.31 126 PRO A C 1
ATOM 974 O O . PRO A 1 126 ? -11.156 6.432 7.352 1.00 79.31 126 PRO A O 1
ATOM 977 N N . THR A 1 127 ? -12.333 6.296 9.246 1.00 80.44 127 THR A N 1
ATOM 978 C CA . THR A 1 127 ? -13.548 5.715 8.642 1.00 80.44 127 THR A CA 1
ATOM 979 C C . THR A 1 127 ? -14.057 6.491 7.421 1.00 80.44 127 THR A C 1
ATOM 981 O O . THR A 1 127 ? -14.519 5.899 6.448 1.00 80.44 127 THR A O 1
ATOM 984 N N . LYS A 1 128 ? -13.966 7.825 7.455 1.00 79.69 128 LYS A N 1
ATOM 985 C CA . LYS A 1 128 ? -14.355 8.696 6.337 1.00 79.69 128 LYS A CA 1
ATOM 986 C C . LYS A 1 128 ? -13.461 8.476 5.115 1.00 79.69 128 LYS A C 1
ATOM 988 O O . LYS A 1 128 ? -13.971 8.367 4.004 1.00 79.69 128 LYS A O 1
ATOM 993 N N . ASP A 1 129 ? -12.157 8.369 5.335 1.00 82.31 129 ASP A N 1
ATOM 994 C CA . ASP A 1 129 ? -11.175 8.165 4.273 1.00 82.31 129 ASP A CA 1
ATOM 995 C C . ASP A 1 129 ? -11.294 6.742 3.706 1.00 82.31 129 ASP A C 1
ATOM 997 O O . ASP A 1 129 ? -11.175 6.548 2.500 1.00 82.31 129 ASP A O 1
ATOM 1001 N N . LEU A 1 130 ? -11.640 5.751 4.542 1.00 86.50 130 LEU A N 1
ATOM 1002 C CA . LEU A 1 130 ? -11.998 4.402 4.088 1.00 86.50 130 LEU A CA 1
ATOM 1003 C C . LEU A 1 130 ? -13.215 4.412 3.154 1.00 86.50 130 LEU A C 1
ATOM 1005 O O . LEU A 1 130 ? -13.183 3.746 2.121 1.00 86.50 130 LEU A O 1
ATOM 1009 N N . ALA A 1 131 ? -14.270 5.162 3.486 1.00 87.19 131 ALA A N 1
ATOM 1010 C CA . ALA A 1 131 ? -15.454 5.268 2.634 1.00 87.19 131 ALA A CA 1
ATOM 1011 C C . ALA A 1 131 ? -15.120 5.915 1.280 1.00 87.19 131 ALA A C 1
ATOM 1013 O O . ALA A 1 131 ? -15.409 5.329 0.239 1.00 87.19 131 ALA A O 1
ATOM 1014 N N . LEU A 1 132 ? -14.412 7.052 1.287 1.00 86.69 132 LEU A N 1
ATOM 1015 C CA . LEU A 1 132 ? -13.951 7.723 0.063 1.00 86.69 132 LEU A CA 1
ATOM 1016 C C . LEU A 1 132 ? -13.065 6.814 -0.794 1.00 86.69 132 LEU A C 1
ATOM 1018 O O . LEU A 1 132 ? -13.170 6.786 -2.023 1.00 86.69 132 LEU A O 1
ATOM 1022 N N . LEU A 1 133 ? -12.195 6.045 -0.143 1.00 89.25 133 LEU A N 1
ATOM 1023 C CA . LEU A 1 133 ? -11.308 5.119 -0.821 1.00 89.25 133 LEU A CA 1
ATOM 1024 C C . LEU A 1 133 ? -12.076 3.967 -1.477 1.00 89.25 133 LEU A C 1
ATOM 1026 O O . LEU A 1 133 ? -11.761 3.592 -2.606 1.00 89.25 133 LEU A O 1
ATOM 1030 N N . VAL A 1 134 ? -13.089 3.428 -0.798 1.00 93.38 134 VAL A N 1
ATOM 1031 C CA . VAL A 1 134 ? -13.984 2.397 -1.339 1.00 93.38 134 VAL A CA 1
ATOM 1032 C C . VAL A 1 134 ? -14.776 2.926 -2.532 1.00 93.38 134 VAL A C 1
ATOM 1034 O O . VAL A 1 134 ? -14.799 2.259 -3.564 1.00 93.38 134 VAL A O 1
ATOM 1037 N N . GLU A 1 135 ? -15.355 4.124 -2.437 1.00 91.75 135 GLU A N 1
ATOM 1038 C CA . GLU A 1 135 ? -16.076 4.759 -3.549 1.00 91.75 135 GLU A CA 1
ATOM 1039 C C . GLU A 1 135 ? -15.166 4.942 -4.773 1.00 91.75 135 GLU A C 1
ATOM 1041 O O . GLU A 1 135 ? -15.530 4.597 -5.899 1.00 91.75 135 GLU A O 1
ATOM 1046 N N . MET A 1 136 ? -13.937 5.416 -4.556 1.00 88.69 136 MET A N 1
ATOM 1047 C CA . MET A 1 136 ? -12.951 5.579 -5.622 1.00 88.69 136 MET A CA 1
ATOM 1048 C C . MET A 1 136 ? -12.569 4.233 -6.250 1.00 88.69 136 MET A C 1
ATOM 1050 O O . MET A 1 136 ? -12.589 4.102 -7.476 1.00 88.69 136 MET A O 1
ATOM 1054 N N . LEU A 1 137 ? -12.275 3.215 -5.436 1.00 91.75 137 LEU A N 1
ATOM 1055 C CA . LEU A 1 137 ? -11.930 1.879 -5.930 1.00 91.75 137 LEU A CA 1
ATOM 1056 C C . LEU A 1 137 ? -13.083 1.251 -6.718 1.00 91.75 137 LEU A C 1
ATOM 1058 O O . LEU A 1 137 ? -12.835 0.666 -7.772 1.00 91.75 137 LEU A O 1
ATOM 1062 N N . ALA A 1 138 ? -14.322 1.411 -6.250 1.00 93.62 138 ALA A N 1
ATOM 1063 C CA . ALA A 1 138 ? -15.521 0.939 -6.936 1.00 93.62 138 ALA A CA 1
ATOM 1064 C C . ALA A 1 138 ? -15.803 1.708 -8.238 1.00 93.62 138 ALA A C 1
ATOM 1066 O O . ALA A 1 138 ? -16.361 1.138 -9.171 1.00 93.62 138 ALA A O 1
ATOM 1067 N N . SER A 1 139 ? -15.380 2.973 -8.340 1.00 89.00 139 SER A N 1
ATOM 1068 C CA . SER A 1 139 ? -15.514 3.771 -9.568 1.00 89.00 139 SER A CA 1
ATOM 1069 C C . SER A 1 139 ? -14.550 3.361 -10.690 1.00 89.00 139 SER A C 1
ATOM 1071 O O . SER A 1 139 ? -14.717 3.788 -11.834 1.00 89.00 139 SER A O 1
ATOM 1073 N N . SER A 1 140 ? -13.540 2.539 -10.380 1.00 88.31 140 SER A N 1
ATOM 1074 C CA . SER A 1 140 ? -12.609 2.002 -11.371 1.00 88.31 140 SER A CA 1
ATOM 1075 C C . SER A 1 140 ? -13.351 1.172 -12.415 1.00 88.31 140 SER A C 1
ATOM 1077 O O . SER A 1 140 ? -14.146 0.301 -12.071 1.00 88.31 140 SER A O 1
ATOM 1079 N N . GLU A 1 141 ? -13.039 1.365 -13.700 1.00 87.69 141 GLU A N 1
ATOM 1080 C CA . GLU A 1 141 ? -13.724 0.642 -14.778 1.00 87.69 141 GLU A CA 1
ATOM 1081 C C . GLU A 1 141 ? -13.613 -0.878 -14.634 1.00 87.69 141 GLU A C 1
ATOM 1083 O O . GLU A 1 141 ? -14.510 -1.588 -15.083 1.00 87.69 141 GLU A O 1
ATOM 1088 N N . VAL A 1 142 ? -12.530 -1.376 -14.027 1.00 88.69 142 VAL A N 1
ATOM 1089 C CA . VAL A 1 142 ? -12.253 -2.807 -13.821 1.00 88.69 142 VAL A CA 1
ATOM 1090 C C . VAL A 1 142 ? -12.821 -3.366 -12.514 1.00 88.69 142 VAL A C 1
ATOM 1092 O O . VAL A 1 142 ? -12.772 -4.581 -12.319 1.00 88.69 142 VAL A O 1
ATOM 1095 N N . ALA A 1 143 ? -13.359 -2.521 -11.632 1.00 93.75 143 ALA A N 1
ATOM 1096 C CA . ALA A 1 143 ? -14.015 -2.952 -10.407 1.00 93.75 143 ALA A CA 1
ATOM 1097 C C . ALA A 1 143 ? -15.495 -3.265 -10.663 1.00 93.75 143 ALA A C 1
ATOM 1099 O O . ALA A 1 143 ? -16.183 -2.589 -11.424 1.00 93.75 143 ALA A O 1
ATOM 1100 N N . HIS A 1 144 ? -15.981 -4.317 -10.015 1.00 94.94 144 HIS A N 1
ATOM 1101 C CA . HIS A 1 144 ? -17.406 -4.588 -9.874 1.00 94.94 144 HIS A CA 1
ATOM 1102 C C . HIS A 1 144 ? -17.947 -3.905 -8.620 1.00 94.94 144 HIS A C 1
ATOM 1104 O O . HIS A 1 144 ? -18.987 -3.256 -8.678 1.00 94.94 144 HIS A O 1
ATOM 1110 N N . GLY A 1 145 ? -17.208 -3.998 -7.514 1.00 95.81 145 GLY A N 1
ATOM 1111 C CA . GLY A 1 145 ? -17.537 -3.360 -6.247 1.00 95.81 145 GLY A CA 1
ATOM 1112 C C . GLY A 1 145 ? -16.381 -3.448 -5.257 1.00 95.81 145 GLY A C 1
ATOM 1113 O O . GLY A 1 145 ? -15.441 -4.226 -5.438 1.00 95.81 145 GLY A O 1
ATOM 1114 N N . ALA A 1 146 ? -16.448 -2.642 -4.207 1.00 95.88 146 ALA A N 1
ATOM 1115 C CA . ALA A 1 146 ? -15.452 -2.584 -3.150 1.00 95.88 146 ALA A CA 1
ATOM 1116 C C . ALA A 1 146 ? -16.120 -2.442 -1.780 1.00 95.88 146 ALA A C 1
ATOM 1118 O O . ALA A 1 146 ? -17.242 -1.949 -1.670 1.00 95.88 146 ALA A O 1
ATOM 1119 N N . CYS A 1 147 ? -15.424 -2.846 -0.721 1.00 95.81 147 CYS A N 1
ATOM 1120 C CA . CYS A 1 147 ? -15.853 -2.591 0.645 1.00 95.81 147 CYS A CA 1
ATOM 1121 C C . CYS A 1 147 ? -14.689 -2.417 1.620 1.00 95.81 147 CYS A C 1
ATOM 1123 O O . CYS A 1 147 ? -13.600 -2.953 1.415 1.00 95.81 147 CYS A O 1
ATOM 1125 N N . ALA A 1 148 ? -14.963 -1.700 2.706 1.00 94.12 148 ALA A N 1
ATOM 1126 C CA . ALA A 1 148 ? -14.110 -1.589 3.879 1.00 94.12 148 ALA A CA 1
ATOM 1127 C C . ALA A 1 148 ? -14.730 -2.382 5.032 1.00 94.12 148 ALA A C 1
ATOM 1129 O O . ALA A 1 148 ? -15.946 -2.340 5.245 1.00 94.12 148 ALA A O 1
ATOM 1130 N N . ILE A 1 149 ? -13.892 -3.115 5.757 1.00 92.31 149 ILE A N 1
ATOM 1131 C CA . ILE A 1 149 ? -14.283 -4.025 6.833 1.00 92.31 149 ILE A CA 1
ATOM 1132 C C . ILE A 1 149 ? -13.365 -3.780 8.029 1.00 92.31 149 ILE A C 1
ATOM 1134 O O . ILE A 1 149 ? -12.165 -3.597 7.849 1.00 92.31 149 ILE A O 1
ATOM 1138 N N . GLU A 1 150 ? -13.914 -3.813 9.234 1.00 88.12 150 GLU A N 1
ATOM 1139 C CA . GLU A 1 150 ? -13.173 -3.724 10.497 1.00 88.12 150 GLU A CA 1
ATOM 1140 C C . GLU A 1 150 ? -13.765 -4.766 11.451 1.00 88.12 150 GLU A C 1
ATOM 1142 O O . GLU A 1 150 ? -14.986 -4.834 11.600 1.00 88.12 150 GLU A O 1
ATOM 1147 N N . ASP A 1 151 ? -12.936 -5.645 12.022 1.00 81.69 151 ASP A N 1
ATOM 1148 C CA . ASP A 1 151 ? -13.378 -6.735 12.913 1.00 81.69 151 ASP A CA 1
ATOM 1149 C C . ASP A 1 151 ? -14.544 -7.594 12.359 1.00 81.69 151 ASP A C 1
ATOM 1151 O O . ASP A 1 151 ? -15.449 -8.030 13.076 1.00 81.69 151 ASP A O 1
ATOM 1155 N N . GLY A 1 152 ? -14.546 -7.843 11.046 1.00 80.25 152 GLY A N 1
ATOM 1156 C CA . GLY A 1 152 ? -15.606 -8.583 10.352 1.00 80.25 152 GLY A CA 1
ATOM 1157 C C . GLY A 1 152 ? -16.932 -7.835 10.193 1.00 80.25 152 GLY A C 1
ATOM 1158 O O . GLY A 1 152 ? -17.897 -8.421 9.702 1.00 80.25 152 GLY A O 1
ATOM 1159 N N . MET A 1 153 ? -16.990 -6.555 10.564 1.00 88.62 153 MET A N 1
ATOM 1160 C CA . MET A 1 153 ? -18.130 -5.674 10.327 1.00 88.62 153 MET A CA 1
ATOM 1161 C C . MET A 1 153 ? -17.913 -4.830 9.075 1.00 88.62 153 MET A C 1
ATOM 1163 O O . MET A 1 153 ? -16.846 -4.257 8.861 1.00 88.62 153 MET A O 1
ATOM 1167 N N . LEU A 1 154 ? -18.952 -4.741 8.246 1.00 92.31 154 LEU A N 1
ATOM 1168 C CA . LEU A 1 154 ? -18.944 -3.894 7.062 1.00 92.31 154 LEU A CA 1
ATOM 1169 C C . LEU A 1 154 ? -19.004 -2.419 7.480 1.00 92.31 154 LEU A C 1
ATOM 1171 O O . LEU A 1 154 ? -19.995 -1.972 8.054 1.00 92.31 154 LEU A O 1
ATOM 1175 N N . ILE A 1 155 ? -17.958 -1.664 7.159 1.00 91.62 155 ILE A N 1
ATOM 1176 C CA . ILE A 1 155 ? -17.897 -0.220 7.399 1.00 91.62 155 ILE A CA 1
ATOM 1177 C C . ILE A 1 155 ? -18.591 0.530 6.267 1.00 91.62 155 ILE A C 1
ATOM 1179 O O . ILE A 1 155 ? -19.437 1.395 6.492 1.00 91.62 155 ILE A O 1
ATOM 1183 N N . HIS A 1 156 ? -18.224 0.190 5.034 1.00 93.94 156 HIS A N 1
ATOM 1184 C CA . HIS A 1 156 ? -18.773 0.796 3.832 1.00 93.94 156 HIS A CA 1
ATOM 1185 C C . HIS A 1 156 ? -18.649 -0.171 2.655 1.00 93.94 156 HIS A C 1
ATOM 1187 O O . HIS A 1 156 ? -17.712 -0.967 2.605 1.00 93.94 156 HIS A O 1
ATOM 1193 N N . ALA A 1 157 ? -19.576 -0.096 1.707 1.00 95.69 157 ALA A N 1
ATOM 1194 C CA . ALA A 1 157 ? -19.539 -0.855 0.466 1.00 95.69 157 ALA A CA 1
ATOM 1195 C C . ALA A 1 157 ? -20.123 -0.018 -0.664 1.00 95.69 157 ALA A C 1
ATOM 1197 O O . ALA A 1 157 ? -21.139 0.644 -0.464 1.00 95.69 157 ALA A O 1
ATOM 1198 N N . GLU A 1 158 ? -19.510 -0.117 -1.837 1.00 96.69 158 GLU A N 1
ATOM 1199 C CA . GLU A 1 158 ? -19.953 0.555 -3.053 1.00 96.69 158 GLU A CA 1
ATOM 1200 C C . GLU A 1 158 ? -19.829 -0.403 -4.247 1.00 96.69 158 GLU A C 1
ATOM 1202 O O . GLU A 1 158 ? -18.907 -1.222 -4.318 1.00 96.69 158 GLU A O 1
ATOM 1207 N N . GLY A 1 159 ? -20.765 -0.315 -5.193 1.00 94.12 159 GLY A N 1
ATOM 1208 C CA . GLY A 1 159 ? -20.836 -1.215 -6.347 1.00 94.12 159 GLY A CA 1
ATOM 1209 C C . GLY A 1 159 ? -21.404 -2.609 -6.036 1.00 94.12 159 GLY A C 1
ATOM 1210 O O . GLY A 1 159 ? -22.160 -2.812 -5.085 1.00 94.12 159 GLY A O 1
ATOM 1211 N N . GLU A 1 160 ? -21.077 -3.577 -6.890 1.00 94.44 160 GLU A N 1
ATOM 1212 C CA . GLU A 1 160 ? -21.585 -4.950 -6.859 1.00 94.44 160 GLU A CA 1
ATOM 1213 C C . GLU A 1 160 ? -20.545 -5.917 -6.272 1.00 94.44 160 GLU A C 1
ATOM 1215 O O . GLU A 1 160 ? -19.527 -6.241 -6.891 1.00 94.44 160 GLU A O 1
ATOM 1220 N N . LEU A 1 161 ? -20.814 -6.386 -5.052 1.00 94.31 161 LEU A N 1
ATOM 1221 C CA . LEU A 1 161 ? -20.018 -7.410 -4.375 1.00 94.31 161 LEU A CA 1
ATOM 1222 C C . LEU A 1 161 ? -20.435 -8.829 -4.820 1.00 94.31 161 LEU A C 1
ATOM 1224 O O . LEU A 1 161 ? -21.571 -9.026 -5.255 1.00 94.31 161 LEU A O 1
ATOM 1228 N N . PRO A 1 162 ? -19.568 -9.851 -4.661 1.00 91.25 162 PRO A N 1
ATOM 1229 C CA . PRO A 1 162 ? -19.871 -11.233 -5.062 1.00 91.25 162 PRO A CA 1
ATOM 1230 C C . PRO A 1 162 ? -21.055 -11.868 -4.320 1.00 91.25 162 PRO A C 1
ATOM 1232 O O . PRO A 1 162 ? -21.666 -12.815 -4.813 1.00 91.25 162 PRO A O 1
ATOM 1235 N N . THR A 1 163 ? -21.342 -11.382 -3.112 1.00 93.12 163 THR A N 1
ATOM 1236 C CA . THR A 1 163 ? -22.498 -11.757 -2.295 1.00 93.12 163 THR A CA 1
ATOM 1237 C C . THR A 1 163 ? -22.952 -10.550 -1.460 1.00 93.12 163 THR A C 1
ATOM 1239 O O . THR A 1 163 ? -22.405 -9.455 -1.599 1.00 93.12 163 THR A O 1
ATOM 1242 N N . GLY A 1 164 ? -23.955 -10.721 -0.596 1.00 92.19 164 GLY A N 1
ATOM 1243 C CA . GLY A 1 164 ? -24.412 -9.680 0.326 1.00 92.19 164 GLY A CA 1
ATOM 1244 C C . GLY A 1 164 ? -23.284 -9.165 1.227 1.00 92.19 164 GLY A C 1
ATOM 1245 O O . GLY A 1 164 ? -22.436 -9.937 1.665 1.00 92.19 164 GLY A O 1
ATOM 1246 N N . GLY A 1 165 ? -23.288 -7.861 1.524 1.00 90.25 165 GLY A N 1
ATOM 1247 C CA . GLY A 1 165 ? -22.179 -7.181 2.205 1.00 90.25 165 GLY A CA 1
ATOM 1248 C C . GLY A 1 165 ? -21.745 -7.821 3.529 1.00 90.25 165 GLY A C 1
ATOM 1249 O O . GLY A 1 165 ? -20.555 -8.043 3.724 1.00 90.25 165 GLY A O 1
ATOM 1250 N N . ASP A 1 166 ? -22.689 -8.199 4.395 1.00 89.94 166 ASP A N 1
ATOM 1251 C CA . ASP A 1 166 ? -22.378 -8.834 5.689 1.00 89.94 166 ASP A CA 1
ATOM 1252 C C . ASP A 1 166 ? -21.765 -10.236 5.529 1.00 89.94 166 ASP A C 1
ATOM 1254 O O . ASP A 1 166 ? -20.832 -10.625 6.239 1.00 89.94 166 ASP A O 1
ATOM 1258 N N . GLU A 1 167 ? -22.274 -11.012 4.567 1.00 93.44 167 GLU A N 1
ATOM 1259 C CA . GLU A 1 167 ? -21.733 -12.336 4.254 1.00 93.44 167 GLU A CA 1
ATOM 1260 C C . GLU A 1 167 ? -20.330 -12.207 3.651 1.00 93.44 167 GLU A C 1
ATOM 1262 O O . GLU A 1 167 ? -19.411 -12.928 4.042 1.00 93.44 167 GLU A O 1
ATOM 1267 N N . PHE A 1 168 ? -20.139 -11.240 2.754 1.00 91.94 168 PHE A N 1
ATOM 1268 C CA . PHE A 1 168 ? -18.847 -10.962 2.147 1.00 91.94 168 PHE A CA 1
ATOM 1269 C C . PHE A 1 168 ? -17.819 -10.499 3.186 1.00 91.94 168 PHE A C 1
ATOM 1271 O O . PHE A 1 168 ? -16.706 -11.022 3.208 1.00 91.94 168 PHE A O 1
ATOM 1278 N N . ALA A 1 169 ? -18.206 -9.611 4.107 1.00 91.81 169 ALA A N 1
ATOM 1279 C CA . ALA A 1 169 ? -17.359 -9.172 5.215 1.00 91.81 169 ALA A CA 1
ATOM 1280 C C . ALA A 1 169 ? -16.905 -10.346 6.094 1.00 91.81 169 ALA A C 1
ATOM 1282 O O . ALA A 1 169 ? -15.726 -10.450 6.436 1.00 91.81 169 ALA A O 1
ATOM 1283 N N . THR A 1 170 ? -17.811 -11.287 6.377 1.00 91.62 170 THR A N 1
ATOM 1284 C CA . THR A 1 170 ? -17.495 -12.506 7.138 1.00 91.62 170 THR A CA 1
ATOM 1285 C C . THR A 1 170 ? -16.469 -13.385 6.412 1.00 91.62 170 THR A C 1
ATOM 1287 O O . THR A 1 170 ? -15.520 -13.875 7.030 1.00 91.62 170 THR A O 1
ATOM 1290 N N . ILE A 1 171 ? -16.628 -13.577 5.097 1.00 91.56 171 ILE A N 1
ATOM 1291 C CA . ILE A 1 171 ? -15.694 -14.363 4.272 1.00 91.56 171 ILE A CA 1
ATOM 1292 C C . ILE A 1 171 ? -14.307 -13.712 4.261 1.00 91.56 171 ILE A C 1
ATOM 1294 O O . ILE A 1 171 ? -13.301 -14.393 4.478 1.00 91.56 171 ILE A O 1
ATOM 1298 N N . VAL A 1 172 ? -14.253 -12.398 4.034 1.00 91.25 172 VAL A N 1
ATOM 1299 C CA . VAL A 1 172 ? -13.002 -11.631 4.009 1.00 91.25 172 VAL A CA 1
ATOM 1300 C C . VAL A 1 172 ? -12.300 -11.692 5.363 1.00 91.25 172 VAL A C 1
ATOM 1302 O O . VAL A 1 172 ? -11.104 -11.978 5.405 1.00 91.25 172 VAL A O 1
ATOM 1305 N N . GLN A 1 173 ? -13.028 -11.516 6.467 1.00 90.31 173 GLN A N 1
ATOM 1306 C CA . GLN A 1 173 ? -12.457 -11.612 7.810 1.00 90.31 173 GLN A CA 1
ATOM 1307 C C . GLN A 1 173 ? -11.839 -12.989 8.071 1.00 90.31 173 GLN A C 1
ATOM 1309 O O . GLN A 1 173 ? -10.719 -13.079 8.570 1.00 90.31 173 GLN A O 1
ATOM 1314 N N . GLY A 1 174 ? -12.531 -14.065 7.682 1.00 90.38 174 GLY A N 1
ATOM 1315 C CA . GLY A 1 174 ? -11.995 -15.421 7.799 1.00 90.38 174 GLY A CA 1
ATOM 1316 C C . GLY A 1 174 ? -10.690 -15.610 7.018 1.00 90.38 174 GLY A C 1
ATOM 1317 O O . GLY A 1 174 ? -9.764 -16.256 7.509 1.00 90.38 174 GLY A O 1
ATOM 1318 N N . HIS A 1 175 ? -10.586 -15.009 5.829 1.00 90.06 175 HIS A N 1
ATOM 1319 C CA . HIS A 1 175 ? -9.354 -15.032 5.042 1.00 90.06 175 HIS A CA 1
ATOM 1320 C C . HIS A 1 175 ? -8.215 -14.257 5.719 1.00 90.06 175 HIS A C 1
ATOM 1322 O O . HIS A 1 175 ? -7.101 -14.771 5.805 1.00 90.06 175 HIS A O 1
ATOM 1328 N N . LEU A 1 176 ? -8.487 -13.049 6.221 1.00 87.44 176 LEU A N 1
ATOM 1329 C CA . LEU A 1 176 ? -7.488 -12.224 6.906 1.00 87.44 176 LEU A CA 1
ATOM 1330 C C . LEU A 1 176 ? -6.932 -12.937 8.143 1.00 87.44 176 LEU A C 1
ATOM 1332 O O . LEU A 1 176 ? -5.715 -13.056 8.274 1.00 87.44 176 LEU A O 1
ATOM 1336 N N . SER A 1 177 ? -7.800 -13.512 8.980 1.00 88.19 177 SER A N 1
ATOM 1337 C CA . SER A 1 177 ? -7.377 -14.281 10.155 1.00 88.19 177 SER A CA 1
ATOM 1338 C C . SER A 1 177 ? -6.534 -15.507 9.782 1.00 88.19 177 SER A C 1
ATOM 1340 O O . SER A 1 177 ? -5.504 -15.760 10.404 1.00 88.19 177 SER A O 1
ATOM 1342 N N . ALA A 1 178 ? -6.898 -16.237 8.722 1.00 88.44 178 ALA A N 1
ATOM 1343 C CA . ALA A 1 178 ? -6.092 -17.363 8.241 1.00 88.44 178 ALA A CA 1
ATOM 1344 C C . ALA A 1 178 ? -4.703 -16.921 7.739 1.00 88.44 178 ALA A C 1
ATOM 1346 O O . ALA A 1 178 ? -3.712 -17.636 7.912 1.00 88.44 178 ALA A O 1
ATOM 1347 N N . MET A 1 179 ? -4.613 -15.740 7.124 1.00 86.19 179 MET A N 1
ATOM 1348 C CA . MET A 1 179 ? -3.344 -15.161 6.685 1.00 86.19 179 MET A CA 1
ATOM 1349 C C . MET A 1 179 ? -2.476 -14.685 7.852 1.00 86.19 179 MET A C 1
ATOM 1351 O O . MET A 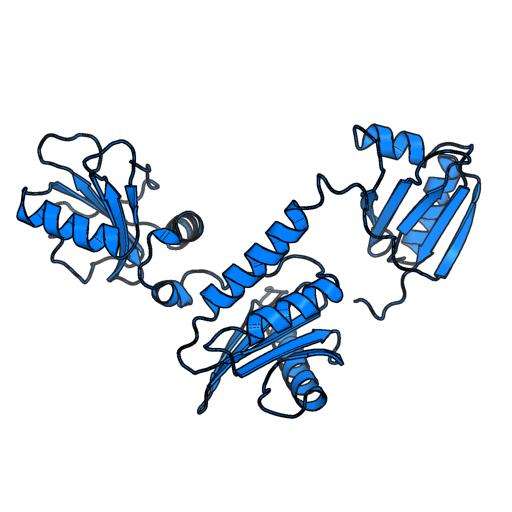1 179 ? -1.255 -14.840 7.797 1.00 86.19 179 MET A O 1
ATOM 1355 N N . GLU A 1 180 ? -3.073 -14.158 8.920 1.00 83.81 180 GLU A N 1
ATOM 1356 C CA . GLU A 1 180 ? -2.352 -13.807 10.148 1.00 83.81 180 GLU A CA 1
ATOM 1357 C C . GLU A 1 180 ? -1.772 -15.043 10.840 1.00 83.81 180 GLU A C 1
ATOM 1359 O O . GLU A 1 180 ? -0.600 -15.041 11.220 1.00 83.81 180 GLU A O 1
ATOM 1364 N N . GLU A 1 181 ? -2.549 -16.125 10.943 1.00 86.19 181 GLU A N 1
ATOM 1365 C CA . GLU A 1 181 ? -2.079 -17.402 11.494 1.00 86.19 181 GLU A CA 1
ATOM 1366 C C . GLU A 1 181 ? -0.915 -17.982 10.680 1.00 86.19 181 GLU A C 1
ATOM 1368 O O . GLU A 1 181 ? 0.103 -18.397 11.246 1.00 86.19 181 GLU A O 1
ATOM 1373 N N . LEU A 1 182 ? -1.035 -17.970 9.347 1.00 84.50 182 LEU A N 1
ATOM 1374 C CA . LEU A 1 182 ? 0.030 -18.412 8.447 1.00 84.50 182 LEU A CA 1
ATOM 1375 C C . LEU A 1 182 ? 1.293 -17.571 8.643 1.00 84.50 182 LEU A C 1
ATOM 1377 O O . LEU A 1 182 ? 2.382 -18.127 8.792 1.00 84.50 182 LEU A O 1
ATOM 1381 N N . GLY A 1 183 ? 1.139 -16.246 8.672 1.00 81.69 183 GLY A N 1
ATOM 1382 C CA . GLY A 1 183 ? 2.228 -15.304 8.892 1.00 81.69 183 GLY A CA 1
ATOM 1383 C C . GLY A 1 183 ? 2.939 -15.537 10.224 1.00 81.69 183 GLY A C 1
ATOM 1384 O O . GLY A 1 183 ? 4.166 -15.647 10.263 1.00 81.69 183 GLY A O 1
ATOM 1385 N N . GLY A 1 184 ? 2.182 -15.718 11.308 1.00 81.12 184 GLY A N 1
ATOM 1386 C CA . GLY A 1 184 ? 2.723 -16.058 12.625 1.00 81.12 184 GLY A CA 1
ATOM 1387 C C . GLY A 1 184 ? 3.527 -17.363 12.633 1.00 81.12 184 GLY A C 1
ATOM 1388 O O . GLY A 1 184 ? 4.555 -17.446 13.305 1.00 81.12 184 GLY A O 1
ATOM 1389 N N . GLY A 1 185 ? 3.123 -18.358 11.838 1.00 83.56 185 GLY A N 1
ATOM 1390 C CA . GLY A 1 185 ? 3.830 -19.637 11.709 1.00 83.56 185 GLY A CA 1
ATOM 1391 C C . GLY A 1 185 ? 5.215 -19.554 11.052 1.00 83.56 185 GLY A C 1
ATOM 1392 O O . GLY A 1 185 ? 6.033 -20.452 11.254 1.00 83.56 185 GLY A O 1
ATOM 1393 N N . ILE A 1 186 ? 5.496 -18.489 10.294 1.00 83.62 186 ILE A N 1
ATOM 1394 C CA . ILE A 1 186 ? 6.767 -18.277 9.574 1.00 83.62 186 ILE A CA 1
ATOM 1395 C C . ILE A 1 186 ? 7.507 -17.004 10.016 1.00 83.62 186 ILE A C 1
ATOM 1397 O O . ILE A 1 186 ? 8.391 -16.531 9.302 1.00 83.62 186 ILE A O 1
ATOM 1401 N N . ASP A 1 187 ? 7.149 -16.452 11.180 1.00 78.12 187 ASP A N 1
ATOM 1402 C CA . ASP A 1 187 ? 7.704 -15.202 11.727 1.00 78.12 187 ASP A CA 1
ATOM 1403 C C . ASP A 1 187 ? 7.536 -13.996 10.775 1.00 78.12 187 ASP A C 1
ATOM 1405 O O . ASP A 1 187 ? 8.377 -13.104 10.669 1.00 78.12 187 ASP A O 1
ATOM 1409 N N . GLN A 1 188 ? 6.416 -13.981 10.049 1.00 73.06 188 GLN A N 1
ATOM 1410 C CA . GLN A 1 188 ? 5.950 -12.884 9.200 1.00 73.06 188 GLN A CA 1
ATOM 1411 C C . GLN A 1 188 ? 4.609 -12.376 9.744 1.00 73.06 188 GLN A C 1
ATOM 1413 O O . GLN A 1 188 ? 3.560 -12.645 9.164 1.00 73.06 188 GLN A O 1
ATOM 1418 N N . PRO A 1 189 ? 4.607 -11.643 10.869 1.00 59.88 189 PRO A N 1
ATOM 1419 C CA . PRO A 1 189 ? 3.414 -11.417 11.688 1.00 59.88 189 PRO A CA 1
ATOM 1420 C C . PRO A 1 189 ? 2.322 -10.566 11.027 1.00 59.88 189 PRO A C 1
ATOM 1422 O O . PRO A 1 189 ? 1.265 -10.389 11.622 1.00 59.88 189 PRO A O 1
ATOM 1425 N N . ARG A 1 190 ? 2.561 -10.000 9.837 1.00 62.50 190 ARG A N 1
ATOM 1426 C CA . ARG A 1 190 ? 1.573 -9.169 9.146 1.00 62.50 190 ARG A CA 1
ATOM 1427 C C . ARG A 1 190 ? 1.496 -9.536 7.663 1.00 62.50 190 ARG A C 1
ATOM 1429 O O . ARG A 1 190 ? 2.355 -9.072 6.894 1.00 62.50 190 ARG A O 1
ATOM 1436 N N . PRO A 1 191 ? 0.509 -10.357 7.255 1.00 60.78 191 PRO A N 1
ATOM 1437 C CA . PRO A 1 191 ? 0.319 -10.692 5.853 1.00 60.78 191 PRO A CA 1
ATOM 1438 C C . PRO A 1 191 ? 0.153 -9.423 5.011 1.00 60.78 191 PRO A C 1
ATOM 1440 O O . PRO A 1 191 ? -0.317 -8.380 5.471 1.00 60.78 191 PRO A O 1
ATOM 1443 N N . LEU A 1 192 ? 0.645 -9.498 3.779 1.00 71.81 192 LEU A N 1
ATOM 1444 C CA . LEU A 1 192 ? 0.498 -8.446 2.782 1.00 71.81 192 LEU A CA 1
ATOM 1445 C C . LEU A 1 192 ? -0.932 -8.416 2.238 1.00 71.81 192 LEU A C 1
ATOM 1447 O O . LEU A 1 192 ? -1.767 -9.254 2.580 1.00 71.81 192 LEU A O 1
ATOM 1451 N N . ALA A 1 193 ? -1.190 -7.473 1.334 1.00 83.56 193 ALA A N 1
ATOM 1452 C CA . ALA A 1 193 ? -2.328 -7.620 0.449 1.00 83.56 193 ALA A CA 1
ATOM 1453 C C . ALA A 1 193 ? -2.266 -8.976 -0.280 1.00 83.56 193 ALA A C 1
ATOM 1455 O O . ALA A 1 193 ? -1.185 -9.497 -0.572 1.00 83.56 193 ALA A O 1
ATOM 1456 N N . SER A 1 194 ? -3.433 -9.528 -0.579 1.00 86.31 194 SER A N 1
ATOM 1457 C CA . SER A 1 194 ? -3.623 -10.786 -1.288 1.00 86.31 194 SER A CA 1
ATOM 1458 C C . SER A 1 194 ? -4.468 -10.545 -2.530 1.00 86.31 194 SER A C 1
ATOM 1460 O O . SER A 1 194 ? -5.431 -9.785 -2.502 1.00 86.31 194 SER A O 1
ATOM 1462 N N . SER A 1 195 ? -4.086 -11.187 -3.630 1.00 87.75 195 SER A N 1
ATOM 1463 C CA . SER A 1 195 ? -4.832 -11.185 -4.885 1.00 87.75 195 SER A CA 1
ATOM 1464 C C . SER A 1 195 ? -5.235 -12.621 -5.192 1.00 87.75 195 SER A C 1
ATOM 1466 O O . SER A 1 195 ? -4.375 -13.503 -5.239 1.00 87.75 195 SER A O 1
ATOM 1468 N N . ILE A 1 196 ? -6.531 -12.866 -5.354 1.00 88.75 196 ILE A N 1
ATOM 1469 C CA . ILE A 1 196 ? -7.096 -14.201 -5.546 1.00 88.75 196 ILE A CA 1
ATOM 1470 C C . ILE A 1 196 ? -7.847 -14.216 -6.873 1.00 88.75 196 ILE A C 1
ATOM 1472 O O . ILE A 1 196 ? -8.929 -13.644 -6.988 1.00 88.75 196 ILE A O 1
ATOM 1476 N N . ALA A 1 197 ? -7.289 -14.903 -7.867 1.00 85.50 197 ALA A N 1
ATOM 1477 C CA . ALA A 1 197 ? -7.982 -15.152 -9.124 1.00 85.50 197 ALA A CA 1
ATOM 1478 C C . ALA A 1 197 ? -9.071 -16.221 -8.925 1.00 85.50 197 ALA A C 1
ATOM 1480 O O . ALA A 1 197 ? -8.804 -17.302 -8.393 1.00 85.50 197 ALA A O 1
ATOM 1481 N N . LEU A 1 198 ? -10.290 -15.922 -9.367 1.00 87.38 198 LEU A N 1
ATOM 1482 C CA . LEU A 1 198 ? -11.454 -16.807 -9.345 1.00 87.38 198 LEU A CA 1
ATOM 1483 C C . LEU A 1 198 ? -11.998 -16.983 -10.773 1.00 87.38 198 LEU A C 1
ATOM 1485 O O . LEU A 1 198 ? -11.567 -16.317 -11.709 1.00 87.38 198 LEU A O 1
ATOM 1489 N N . GLU A 1 199 ? -12.954 -17.896 -10.959 1.00 82.94 199 GLU A N 1
ATOM 1490 C CA . GLU A 1 199 ? -13.489 -18.229 -12.292 1.00 82.94 199 GLU A CA 1
ATOM 1491 C C . GLU A 1 199 ? -14.119 -17.021 -13.008 1.00 82.94 199 GLU A C 1
ATOM 1493 O O . GLU A 1 199 ? -13.936 -16.853 -14.209 1.00 82.94 199 GLU A O 1
ATOM 1498 N N . ASN A 1 200 ? -14.823 -16.162 -12.263 1.00 81.50 200 ASN A N 1
ATOM 1499 C CA . ASN A 1 200 ? -15.617 -15.057 -12.816 1.00 81.50 200 ASN A CA 1
ATOM 1500 C C . ASN A 1 200 ? -15.071 -13.663 -12.466 1.00 81.50 200 ASN A C 1
ATOM 1502 O O . ASN A 1 200 ? -15.789 -12.677 -12.609 1.00 81.50 200 ASN A O 1
ATOM 1506 N N . GLY A 1 201 ? -13.835 -13.571 -11.978 1.00 88.75 201 GLY A N 1
ATOM 1507 C CA . GLY A 1 201 ? -13.235 -12.306 -11.560 1.00 88.75 201 GLY A CA 1
ATOM 1508 C C . GLY A 1 201 ? -12.027 -12.506 -10.660 1.00 88.75 201 GLY A C 1
ATOM 1509 O O . GLY A 1 201 ? -11.549 -13.624 -10.474 1.00 88.75 201 GLY A O 1
ATOM 1510 N N . SER A 1 202 ? -11.531 -11.418 -10.095 1.00 91.69 202 SER A N 1
ATOM 1511 C CA . SER A 1 202 ? -10.397 -11.427 -9.179 1.00 91.69 202 SER A CA 1
ATOM 1512 C C . SER A 1 202 ? -10.742 -10.659 -7.908 1.00 91.69 202 SER A C 1
ATOM 1514 O O . SER A 1 202 ? -11.507 -9.698 -7.925 1.00 91.69 202 SER A O 1
ATOM 1516 N N . LEU A 1 203 ? -10.213 -11.113 -6.777 1.00 93.50 203 LEU A N 1
ATOM 1517 C CA . LEU A 1 203 ? -10.451 -10.510 -5.473 1.00 93.50 203 LEU A CA 1
ATOM 1518 C C . LEU A 1 203 ? -9.145 -9.942 -4.921 1.00 93.50 203 LEU A C 1
ATOM 1520 O O . LEU A 1 203 ? -8.200 -10.689 -4.665 1.00 93.50 203 LEU A O 1
ATOM 1524 N N . LEU A 1 204 ? -9.103 -8.626 -4.724 1.00 92.81 204 LEU A N 1
ATOM 1525 C CA . LEU A 1 204 ? -8.049 -7.946 -3.975 1.00 92.81 204 LEU A CA 1
ATOM 1526 C C . LEU A 1 204 ? -8.476 -7.814 -2.517 1.00 92.81 204 LEU A C 1
ATOM 1528 O O . LEU A 1 204 ? -9.541 -7.272 -2.246 1.00 92.81 204 LEU A O 1
ATOM 1532 N N . LEU A 1 205 ? -7.628 -8.249 -1.590 1.00 92.25 205 LEU A N 1
ATOM 1533 C CA . LEU A 1 205 ? -7.775 -8.045 -0.150 1.00 92.25 205 LEU A CA 1
ATOM 1534 C C . LEU A 1 205 ? -6.543 -7.311 0.364 1.00 92.25 205 LEU A C 1
ATOM 1536 O O . LEU A 1 205 ? -5.433 -7.813 0.221 1.00 92.25 205 LEU A O 1
ATOM 1540 N N . ALA A 1 206 ? -6.710 -6.136 0.955 1.00 89.44 206 ALA A N 1
ATOM 1541 C CA . ALA A 1 206 ? -5.609 -5.304 1.419 1.00 89.44 206 ALA A CA 1
ATOM 1542 C C . ALA A 1 206 ? -5.829 -4.867 2.874 1.00 89.44 206 ALA A C 1
ATOM 1544 O O . ALA A 1 206 ? -6.779 -4.132 3.146 1.00 89.44 206 ALA A O 1
ATOM 1545 N N . PRO A 1 207 ? -4.952 -5.268 3.813 1.00 85.94 207 PRO A N 1
ATOM 1546 C CA . PRO A 1 207 ? -4.954 -4.712 5.163 1.00 85.94 207 PRO A CA 1
ATOM 1547 C C . PRO A 1 207 ? -4.680 -3.199 5.147 1.00 85.94 207 PRO A C 1
ATOM 1549 O O . PRO A 1 207 ? -3.788 -2.738 4.427 1.00 85.94 207 PRO A O 1
ATOM 1552 N N . ALA A 1 208 ? -5.416 -2.446 5.963 1.00 83.44 208 ALA A N 1
ATOM 1553 C CA . ALA A 1 208 ? -5.357 -0.991 6.094 1.00 83.44 208 ALA A CA 1
ATOM 1554 C C . ALA A 1 208 ? -5.408 -0.593 7.582 1.00 83.44 208 ALA A C 1
ATOM 1556 O O . ALA A 1 208 ? -6.432 -0.158 8.107 1.00 83.44 208 ALA A O 1
ATOM 1557 N N . GLY A 1 209 ? -4.279 -0.775 8.273 1.00 77.38 209 GLY A N 1
ATOM 1558 C CA . GLY A 1 209 ? -4.196 -0.560 9.717 1.00 77.38 209 GLY A CA 1
ATOM 1559 C C . GLY A 1 209 ? -4.975 -1.623 10.482 1.00 77.38 209 GLY A C 1
ATOM 1560 O O . GLY A 1 209 ? -4.543 -2.780 10.499 1.00 77.38 209 GLY A O 1
ATOM 1561 N N . ASP A 1 210 ? -6.070 -1.179 11.090 1.00 80.00 210 ASP A N 1
ATOM 1562 C CA . ASP A 1 210 ? -7.020 -1.961 11.892 1.00 80.00 210 ASP A CA 1
ATOM 1563 C C . ASP A 1 210 ? -8.222 -2.424 11.036 1.00 80.00 210 ASP A C 1
ATOM 1565 O O . ASP A 1 210 ? -8.922 -3.380 11.352 1.00 80.00 210 ASP A O 1
ATOM 1569 N N . ALA A 1 211 ? -8.406 -1.792 9.873 1.00 88.56 211 ALA A N 1
ATOM 1570 C CA . ALA A 1 211 ? -9.394 -2.169 8.877 1.00 88.56 211 ALA A CA 1
ATOM 1571 C C . ALA A 1 211 ? -8.762 -2.979 7.733 1.00 88.56 211 ALA A C 1
ATOM 1573 O O . ALA A 1 211 ? -7.544 -3.164 7.625 1.00 88.56 211 ALA A O 1
ATOM 1574 N N . ALA A 1 212 ? -9.604 -3.424 6.811 1.00 90.25 212 ALA A N 1
ATOM 1575 C CA . ALA A 1 212 ? -9.216 -4.028 5.552 1.00 90.25 212 ALA A CA 1
ATOM 1576 C C . ALA A 1 212 ? -10.112 -3.545 4.415 1.00 90.25 212 ALA A C 1
ATOM 1578 O O . ALA A 1 212 ? -11.285 -3.224 4.604 1.00 90.25 212 ALA A O 1
ATOM 1579 N N . ILE A 1 213 ? -9.550 -3.535 3.213 1.00 92.94 213 ILE A N 1
ATOM 1580 C CA . ILE A 1 213 ? -10.246 -3.202 1.976 1.00 92.94 213 ILE A CA 1
ATOM 1581 C C . ILE A 1 213 ? -10.336 -4.460 1.129 1.00 92.94 213 ILE A C 1
ATOM 1583 O O . ILE A 1 213 ? -9.336 -5.153 0.929 1.00 92.94 213 ILE A O 1
ATOM 1587 N N . ALA A 1 214 ? -11.522 -4.735 0.604 1.00 94.94 214 ALA A N 1
ATOM 1588 C CA . ALA A 1 214 ? -11.754 -5.788 -0.365 1.00 94.94 214 ALA A CA 1
ATOM 1589 C C . ALA A 1 214 ? -12.305 -5.189 -1.660 1.00 94.94 214 ALA A C 1
ATOM 1591 O O . ALA A 1 214 ? -13.209 -4.358 -1.621 1.00 94.94 214 ALA A O 1
ATOM 1592 N N . VAL A 1 215 ? -11.776 -5.613 -2.806 1.00 95.81 215 VAL A N 1
ATOM 1593 C CA . VAL A 1 215 ? -12.240 -5.168 -4.125 1.00 95.81 215 VAL A CA 1
ATOM 1594 C C . VAL A 1 215 ? -12.501 -6.381 -4.999 1.00 95.81 215 VAL A C 1
ATOM 1596 O O . VAL A 1 215 ? -11.601 -7.187 -5.240 1.00 95.81 215 VAL A O 1
ATOM 1599 N N . TRP A 1 216 ? -13.735 -6.496 -5.478 1.00 96.62 216 TRP A N 1
ATOM 1600 C CA . TRP A 1 216 ? -14.117 -7.464 -6.492 1.00 96.62 216 TRP A CA 1
ATOM 1601 C C . TRP A 1 216 ? -13.936 -6.845 -7.870 1.00 96.62 216 TRP A C 1
ATOM 1603 O O . TRP A 1 216 ? -14.491 -5.786 -8.166 1.00 96.62 216 TRP A O 1
ATOM 1613 N N . THR A 1 217 ? -13.140 -7.489 -8.712 1.00 95.31 217 THR A N 1
ATOM 1614 C CA . THR A 1 217 ? -12.694 -6.937 -9.989 1.00 95.31 217 THR A CA 1
ATOM 1615 C C . THR A 1 217 ? -12.847 -7.944 -11.119 1.00 95.31 217 THR A C 1
ATOM 1617 O O . THR A 1 217 ? -13.093 -9.137 -10.911 1.00 95.31 217 THR A O 1
ATOM 1620 N N . ARG A 1 218 ? -12.685 -7.456 -12.349 1.00 89.12 218 ARG A N 1
ATOM 1621 C CA . ARG A 1 218 ? -12.522 -8.316 -13.520 1.00 89.12 218 ARG A CA 1
ATOM 1622 C C . ARG A 1 218 ? -11.205 -9.099 -13.451 1.00 89.12 218 ARG A C 1
ATOM 1624 O O . ARG A 1 218 ? -10.254 -8.628 -12.827 1.00 89.12 218 ARG A O 1
ATOM 1631 N N . PRO A 1 219 ? -11.107 -10.260 -14.122 1.00 81.94 219 PRO A N 1
ATOM 1632 C CA . PRO A 1 219 ? -9.893 -11.081 -14.107 1.00 81.94 219 PRO A CA 1
ATOM 1633 C C . PRO A 1 219 ? -8.619 -10.337 -14.536 1.00 81.94 219 PRO A C 1
ATOM 1635 O O . PRO A 1 219 ? -7.533 -10.667 -14.068 1.00 81.94 219 PRO A O 1
ATOM 1638 N N . GLU A 1 220 ? -8.744 -9.336 -15.408 1.00 77.06 220 GLU A N 1
ATOM 1639 C CA . GLU A 1 220 ? -7.628 -8.573 -15.976 1.00 77.06 220 GLU A CA 1
ATOM 1640 C C . GLU A 1 220 ? -7.197 -7.370 -15.117 1.00 77.06 220 GLU A C 1
ATOM 1642 O O . GLU A 1 220 ? -6.355 -6.581 -15.545 1.00 77.06 220 GLU A O 1
ATOM 1647 N N . ALA A 1 221 ? -7.785 -7.177 -13.932 1.00 81.12 221 ALA A N 1
ATOM 1648 C CA . ALA A 1 221 ? -7.490 -6.018 -13.101 1.00 81.12 221 ALA A CA 1
ATOM 1649 C C . ALA A 1 221 ? -6.059 -6.040 -12.542 1.00 81.12 221 ALA A C 1
ATOM 1651 O O . ALA A 1 221 ? -5.623 -7.003 -11.907 1.00 81.12 221 ALA A O 1
ATOM 1652 N N . ASP A 1 222 ? -5.353 -4.919 -12.696 1.00 79.56 222 ASP A N 1
ATOM 1653 C CA . ASP A 1 222 ? -4.052 -4.711 -12.065 1.00 79.56 222 ASP A CA 1
ATOM 1654 C C . ASP A 1 222 ? -4.228 -4.273 -10.602 1.00 79.56 222 ASP A C 1
ATOM 1656 O O . ASP A 1 222 ? -4.291 -3.087 -10.260 1.00 79.56 222 ASP A O 1
ATOM 1660 N N . HIS A 1 223 ? -4.300 -5.264 -9.716 1.00 84.62 223 HIS A N 1
ATOM 1661 C CA . HIS A 1 223 ? -4.411 -5.055 -8.273 1.00 84.62 223 HIS A CA 1
ATOM 1662 C C . HIS A 1 223 ? -3.217 -4.306 -7.664 1.00 84.62 223 HIS A C 1
ATOM 1664 O O . HIS A 1 223 ? -3.386 -3.600 -6.667 1.00 84.62 223 HIS A O 1
ATOM 1670 N N . THR A 1 224 ? -2.030 -4.407 -8.268 1.00 78.12 224 THR A N 1
ATOM 1671 C CA . THR A 1 224 ? -0.838 -3.687 -7.804 1.00 78.12 224 THR A CA 1
ATOM 1672 C C . THR A 1 224 ? -1.012 -2.195 -8.056 1.00 78.12 224 THR A C 1
ATOM 1674 O O . THR A 1 224 ? -0.844 -1.393 -7.136 1.00 78.12 224 THR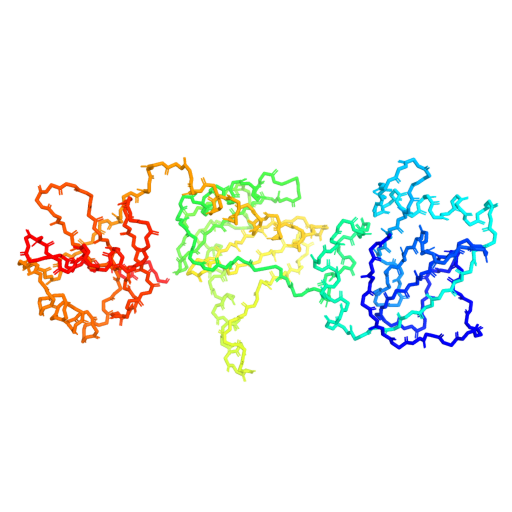 A O 1
ATOM 1677 N N . ALA A 1 225 ? -1.407 -1.814 -9.272 1.00 75.88 225 ALA A N 1
ATOM 1678 C CA . ALA A 1 225 ? -1.658 -0.420 -9.624 1.00 75.88 225 ALA A CA 1
ATOM 1679 C C . ALA A 1 225 ? -2.821 0.176 -8.817 1.00 75.88 225 ALA A C 1
ATOM 1681 O O . ALA A 1 225 ? -2.697 1.282 -8.285 1.00 75.88 225 ALA A O 1
ATOM 1682 N N . MET A 1 226 ? -3.922 -0.567 -8.658 1.00 84.12 226 MET A N 1
ATOM 1683 C CA . MET A 1 226 ? -5.067 -0.123 -7.852 1.00 84.12 226 MET A CA 1
ATOM 1684 C C . MET A 1 226 ? -4.655 0.185 -6.410 1.00 84.12 226 MET A C 1
ATOM 1686 O O . MET A 1 226 ? -4.972 1.257 -5.890 1.00 84.12 226 MET A O 1
ATOM 1690 N N . LEU A 1 227 ? -3.891 -0.711 -5.783 1.00 83.50 227 LEU A N 1
ATOM 1691 C CA . LEU A 1 227 ? -3.455 -0.528 -4.404 1.00 83.50 227 LEU A CA 1
ATOM 1692 C C . LEU A 1 227 ? -2.371 0.552 -4.263 1.00 83.50 227 LEU A C 1
ATOM 1694 O O . LEU A 1 227 ? -2.345 1.274 -3.267 1.00 83.50 227 LEU A O 1
ATOM 1698 N N . ALA A 1 228 ? -1.497 0.714 -5.262 1.00 76.38 228 ALA A N 1
ATOM 1699 C CA . ALA A 1 228 ? -0.515 1.798 -5.295 1.00 76.38 228 ALA A CA 1
ATOM 1700 C C . ALA A 1 228 ? -1.197 3.172 -5.348 1.00 76.38 228 ALA A C 1
ATOM 1702 O O . ALA A 1 228 ? -0.826 4.067 -4.584 1.00 76.38 228 ALA A O 1
ATOM 1703 N N . ASN A 1 229 ? -2.212 3.317 -6.205 1.00 74.56 229 ASN A N 1
ATOM 1704 C CA . ASN A 1 229 ? -3.000 4.541 -6.340 1.00 74.56 229 ASN A CA 1
ATOM 1705 C C . ASN A 1 229 ? -3.777 4.842 -5.053 1.00 74.56 229 ASN A C 1
ATOM 1707 O O . ASN A 1 229 ? -3.711 5.962 -4.547 1.00 74.56 229 ASN A O 1
ATOM 1711 N N . ALA A 1 230 ? -4.420 3.826 -4.469 1.00 81.00 230 ALA A N 1
ATOM 1712 C CA . ALA A 1 230 ? -5.074 3.913 -3.164 1.00 81.00 230 ALA A CA 1
ATOM 1713 C C . ALA A 1 230 ? -4.118 4.416 -2.066 1.00 81.00 230 ALA A C 1
ATOM 1715 O O . ALA A 1 230 ? -4.400 5.394 -1.374 1.00 81.00 230 ALA A O 1
ATOM 1716 N N . ALA A 1 231 ? -2.940 3.801 -1.947 1.00 77.19 231 ALA A N 1
ATOM 1717 C CA . ALA A 1 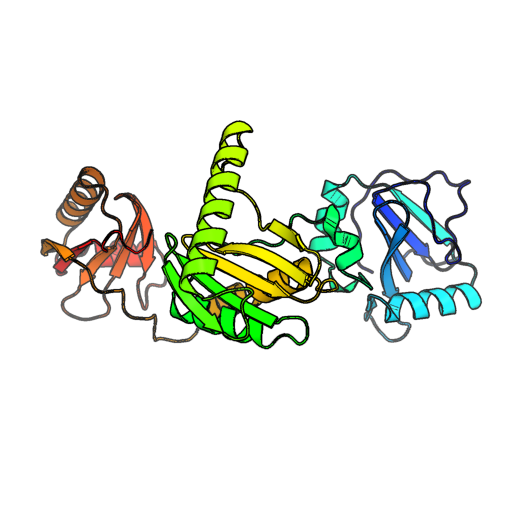231 ? -1.934 4.196 -0.965 1.00 77.19 231 ALA A CA 1
ATOM 1718 C C . ALA A 1 231 ? -1.340 5.592 -1.239 1.00 77.19 231 ALA A C 1
ATOM 1720 O O . ALA A 1 231 ? -0.897 6.275 -0.316 1.00 77.19 231 ALA A O 1
ATOM 1721 N N . ALA A 1 232 ? -1.263 6.028 -2.499 1.00 71.75 232 ALA A N 1
ATOM 1722 C CA . ALA A 1 232 ? -0.814 7.375 -2.849 1.00 71.75 232 ALA A CA 1
ATOM 1723 C C . ALA A 1 232 ? -1.837 8.445 -2.436 1.00 71.75 232 ALA A C 1
ATOM 1725 O O . ALA A 1 232 ? -1.438 9.490 -1.919 1.00 71.75 232 ALA A O 1
ATOM 1726 N N . LEU A 1 233 ? -3.134 8.173 -2.600 1.00 72.06 233 LEU A N 1
ATOM 1727 C CA . LEU A 1 233 ? -4.210 9.079 -2.192 1.00 72.06 233 LEU A CA 1
ATOM 1728 C C . LEU A 1 233 ? -4.224 9.292 -0.681 1.00 72.06 233 LEU A C 1
ATOM 1730 O O . LEU A 1 233 ? -4.131 10.435 -0.242 1.00 72.06 233 LEU A O 1
ATOM 1734 N N . LEU A 1 234 ? -4.178 8.211 0.101 1.00 71.12 234 LEU A N 1
ATOM 1735 C CA . LEU A 1 234 ? -4.103 8.302 1.563 1.00 71.12 234 LEU A CA 1
ATOM 1736 C C . LEU A 1 234 ? -2.869 9.085 2.035 1.00 71.12 234 LEU A C 1
ATOM 1738 O O . LEU A 1 234 ? -2.943 9.868 2.980 1.00 71.12 234 LEU A O 1
ATOM 1742 N N . ARG A 1 235 ? -1.731 8.939 1.343 1.00 62.66 235 ARG A N 1
ATOM 1743 C CA . ARG A 1 235 ? -0.524 9.739 1.613 1.00 62.66 235 ARG A CA 1
ATOM 1744 C C . ARG A 1 235 ? -0.683 11.208 1.232 1.00 62.66 235 ARG A C 1
ATOM 1746 O O . ARG A 1 235 ? -0.095 12.055 1.895 1.00 62.66 235 ARG A O 1
ATOM 1753 N N . THR A 1 236 ? -1.450 11.515 0.190 1.00 50.47 236 THR A N 1
ATOM 1754 C CA . THR A 1 236 ? -1.663 12.887 -0.296 1.00 50.47 236 THR A CA 1
ATOM 1755 C C . THR A 1 236 ? -2.684 13.633 0.559 1.00 50.47 236 THR A C 1
ATOM 1757 O O . THR A 1 236 ? -2.446 14.790 0.889 1.00 50.47 236 THR A O 1
ATOM 1760 N N . GLU A 1 237 ? -3.755 12.975 1.004 1.00 48.72 237 GLU A N 1
ATOM 1761 C CA . GLU A 1 237 ? -4.687 13.535 1.993 1.00 48.72 237 GLU A CA 1
ATOM 1762 C C . GLU A 1 237 ? -4.003 13.714 3.356 1.00 48.72 237 GLU A C 1
ATOM 1764 O O . GLU A 1 237 ? -4.145 14.762 3.984 1.00 48.72 237 GLU A O 1
ATOM 1769 N N . SER A 1 238 ? -3.118 12.786 3.743 1.00 39.75 238 SER A N 1
ATOM 1770 C CA . SER A 1 238 ? -2.252 12.956 4.921 1.00 39.75 238 SER A CA 1
ATOM 1771 C C . SER A 1 238 ? -1.222 14.091 4.763 1.00 39.75 238 SER A C 1
ATOM 1773 O O . SER A 1 238 ? -0.846 14.725 5.749 1.00 39.75 238 SER A O 1
ATOM 1775 N N . ALA A 1 239 ? -0.758 14.374 3.539 1.00 32.59 239 ALA A N 1
ATOM 1776 C CA . ALA A 1 239 ? 0.179 15.464 3.236 1.00 32.59 239 ALA A CA 1
ATOM 1777 C C . ALA A 1 239 ? -0.510 16.825 3.008 1.00 32.59 239 ALA A C 1
ATOM 1779 O O . ALA A 1 239 ? 0.157 17.859 3.046 1.00 32.59 239 ALA A O 1
ATOM 1780 N N . GLY A 1 240 ? -1.831 16.839 2.808 1.00 31.19 240 GLY A N 1
ATOM 1781 C CA . GLY A 1 240 ? -2.652 18.040 2.633 1.00 31.19 240 GLY A CA 1
ATOM 1782 C C . GLY A 1 240 ? -3.026 18.759 3.933 1.00 31.19 240 GLY A C 1
ATOM 1783 O O . GLY A 1 240 ? -3.585 19.847 3.881 1.00 31.19 240 GLY A O 1
ATOM 1784 N N . LEU A 1 241 ? -2.690 18.202 5.100 1.00 35.09 241 LEU A N 1
ATOM 1785 C CA . LEU A 1 241 ? -3.085 18.741 6.411 1.00 35.09 241 LEU A CA 1
ATOM 1786 C C . LEU A 1 241 ? -1.998 19.566 7.120 1.00 35.09 241 LEU A C 1
ATOM 1788 O O . LEU A 1 241 ? -2.114 19.842 8.313 1.00 35.09 241 LEU A O 1
ATOM 1792 N N . LEU A 1 242 ? -0.945 19.987 6.412 1.00 37.50 242 LEU A N 1
ATOM 1793 C CA . LEU A 1 242 ? 0.014 20.956 6.959 1.00 37.50 242 LEU A CA 1
ATOM 1794 C C . LEU A 1 242 ? -0.397 22.419 6.743 1.00 37.50 242 LEU A C 1
ATOM 1796 O O . LEU A 1 242 ? 0.295 23.291 7.259 1.00 37.50 242 LEU A O 1
ATOM 1800 N N . ASP A 1 243 ? -1.506 22.690 6.044 1.00 33.56 243 ASP A N 1
ATOM 1801 C CA . ASP A 1 243 ? -1.951 24.069 5.782 1.00 33.56 243 ASP A CA 1
ATOM 1802 C C . ASP A 1 243 ? -3.469 24.294 5.913 1.00 33.56 243 ASP A C 1
ATOM 1804 O O . ASP A 1 243 ? -3.967 25.334 5.489 1.00 33.56 243 ASP A O 1
ATOM 1808 N N . ASP A 1 244 ? -4.211 23.366 6.535 1.00 35.22 244 ASP A N 1
ATOM 1809 C CA . ASP A 1 244 ? -5.598 23.634 6.932 1.00 35.22 244 ASP A CA 1
ATOM 1810 C C . ASP A 1 244 ? -5.733 23.610 8.459 1.00 35.22 244 ASP A C 1
ATOM 1812 O O . ASP A 1 244 ? -5.572 22.594 9.139 1.00 35.22 244 ASP A O 1
ATOM 1816 N N . ASP A 1 245 ? -6.008 24.790 9.004 1.00 42.41 245 ASP A N 1
ATOM 1817 C CA . ASP A 1 245 ? -6.015 25.166 10.420 1.00 42.41 245 ASP A CA 1
ATOM 1818 C C . ASP A 1 245 ? -7.185 24.532 11.216 1.00 42.41 245 ASP A C 1
ATOM 1820 O O . ASP A 1 245 ? -7.556 24.958 12.315 1.00 42.41 245 ASP A O 1
ATOM 1824 N N . ALA A 1 246 ? -7.770 23.457 10.690 1.00 45.03 246 ALA A N 1
ATOM 1825 C CA . ALA A 1 246 ? -8.873 22.699 11.262 1.00 45.03 246 ALA A CA 1
ATOM 1826 C C . ALA A 1 246 ? -8.499 21.219 11.381 1.00 45.03 246 ALA A C 1
ATOM 1828 O O . ALA A 1 246 ? -9.146 20.331 10.841 1.00 45.03 246 ALA A O 1
ATOM 1829 N N . ALA A 1 247 ? -7.440 20.961 12.144 1.00 52.25 247 ALA A N 1
ATOM 1830 C CA . ALA A 1 247 ? -7.159 19.647 12.691 1.00 52.25 247 ALA A CA 1
ATOM 1831 C C . ALA A 1 247 ? -8.474 19.050 13.262 1.00 52.25 247 ALA A C 1
ATOM 1833 O O . ALA A 1 247 ? -9.011 19.609 14.221 1.00 52.25 247 ALA A O 1
ATOM 1834 N N . GLU A 1 248 ? -8.994 17.964 12.664 1.00 55.50 248 GLU A N 1
ATOM 1835 C CA . GLU A 1 248 ? -10.294 17.375 13.038 1.00 55.50 248 GLU A CA 1
ATOM 1836 C C . GLU A 1 248 ? -10.370 17.139 14.558 1.00 55.50 248 GLU A C 1
ATOM 1838 O O . GLU A 1 248 ? -9.357 16.738 15.152 1.00 55.50 248 GLU A O 1
ATOM 1843 N N . PRO A 1 249 ? -11.510 17.437 15.215 1.00 64.25 249 PRO A N 1
ATOM 1844 C CA . PRO A 1 249 ? -11.647 17.283 16.659 1.00 64.25 249 PRO A CA 1
ATOM 1845 C C . PRO A 1 249 ? -11.346 15.839 17.069 1.00 64.25 249 PRO A C 1
ATOM 1847 O O . PRO A 1 249 ? -11.704 14.899 16.364 1.00 64.25 249 PRO A O 1
ATOM 1850 N N . LEU A 1 250 ? -10.648 15.667 18.196 1.00 75.94 250 LEU A N 1
ATOM 1851 C CA . LEU A 1 250 ? -10.349 14.328 18.700 1.00 75.94 250 LEU A CA 1
ATOM 1852 C C . LEU A 1 250 ? -11.661 13.580 18.991 1.00 75.94 250 LEU A C 1
ATOM 1854 O O . LEU A 1 250 ? -12.600 14.204 19.493 1.00 75.94 250 LEU A O 1
ATOM 1858 N N . PRO A 1 251 ? -11.732 12.276 18.676 1.00 78.38 251 PRO A N 1
ATOM 1859 C CA . PRO A 1 251 ? -12.940 11.487 18.876 1.00 78.38 251 PRO A CA 1
ATOM 1860 C C . PRO A 1 251 ? -13.357 11.488 20.348 1.00 78.38 251 PRO A C 1
ATOM 1862 O O . PRO A 1 251 ? -12.511 11.478 21.245 1.00 78.38 251 PRO A O 1
ATOM 1865 N N . GLU A 1 252 ? -14.666 11.497 20.598 1.00 79.81 252 GLU A N 1
ATOM 1866 C CA . GLU A 1 252 ? -15.194 11.435 21.959 1.00 79.81 252 GLU A CA 1
ATOM 1867 C C . GLU A 1 252 ? -14.836 10.096 22.619 1.00 79.81 252 GLU A C 1
ATOM 1869 O O . GLU A 1 252 ? -14.851 9.037 21.991 1.00 79.81 252 GLU A O 1
ATOM 1874 N N . GLY A 1 253 ? -14.520 10.142 23.911 1.00 85.00 253 GLY A N 1
ATOM 1875 C CA . GLY A 1 253 ? -14.164 8.963 24.689 1.00 85.00 253 GLY A CA 1
ATOM 1876 C C . GLY A 1 253 ? -14.570 9.088 26.150 1.00 85.00 253 GLY A C 1
ATOM 1877 O O . GLY A 1 253 ? -15.132 10.092 26.591 1.00 85.00 253 GLY A O 1
ATOM 1878 N N . VAL A 1 254 ? -14.264 8.053 26.925 1.00 86.00 254 VAL A N 1
ATOM 1879 C CA . VAL A 1 254 ? -14.548 8.008 28.359 1.00 86.00 254 VAL A CA 1
ATOM 1880 C C . VAL A 1 254 ? -13.421 8.697 29.119 1.00 86.00 254 VAL A C 1
ATOM 1882 O O . VAL A 1 254 ? -12.263 8.279 29.053 1.00 86.00 254 VAL A O 1
ATOM 1885 N N . GLU A 1 255 ? -13.756 9.737 29.879 1.00 89.56 255 GLU A N 1
ATOM 1886 C CA . GLU A 1 255 ? -12.811 10.382 30.788 1.00 89.56 255 GLU A CA 1
ATOM 1887 C C . GLU A 1 255 ? -12.429 9.410 31.916 1.00 89.56 255 GLU A C 1
ATOM 1889 O O . GLU A 1 255 ? -13.252 9.019 32.744 1.00 89.56 255 GLU A O 1
ATOM 1894 N N . VAL A 1 256 ? -11.162 9.001 31.932 1.00 88.06 256 VAL A N 1
ATOM 1895 C CA . VAL A 1 256 ? -10.576 8.116 32.948 1.00 88.06 256 VAL A CA 1
ATOM 1896 C C . VAL A 1 256 ? -10.184 8.922 34.182 1.00 88.06 256 VAL A C 1
ATOM 1898 O O . VAL A 1 256 ? -10.320 8.460 35.315 1.00 88.06 256 VAL A O 1
ATOM 1901 N N . LYS A 1 257 ? -9.669 10.137 33.970 1.00 90.44 257 LYS A N 1
ATOM 1902 C CA . LYS A 1 257 ? -9.216 11.018 35.045 1.00 90.44 257 LYS A CA 1
ATOM 1903 C C . LYS A 1 257 ? -9.210 12.474 34.609 1.00 90.44 257 LYS A C 1
ATOM 1905 O O . LYS A 1 257 ? -8.736 12.794 33.523 1.00 90.44 257 LYS A O 1
ATOM 1910 N N . ASP A 1 258 ? -9.584 13.351 35.534 1.00 93.81 258 ASP A N 1
ATOM 1911 C CA . ASP A 1 258 ? -9.462 14.801 35.404 1.00 93.81 258 ASP A CA 1
ATOM 1912 C C . ASP A 1 258 ? -8.749 15.394 36.623 1.00 93.81 258 ASP A C 1
ATOM 1914 O O . ASP A 1 258 ? -9.000 15.014 37.773 1.00 93.81 258 ASP A O 1
ATOM 1918 N N . SER A 1 259 ? -7.796 16.292 36.379 1.00 93.06 259 SER A N 1
ATOM 1919 C CA . SER A 1 259 ? -7.105 17.018 37.441 1.00 93.06 259 SER A CA 1
ATOM 1920 C C . SER A 1 259 ? -6.611 18.385 36.983 1.00 93.06 259 SER A C 1
ATOM 1922 O O . SER A 1 259 ? -6.605 18.720 35.801 1.00 93.06 259 SER A O 1
ATOM 1924 N N . ARG A 1 260 ? -6.082 19.174 37.927 1.00 92.00 260 ARG A N 1
ATOM 1925 C CA . ARG A 1 260 ? -5.204 20.297 37.563 1.00 92.00 260 ARG A CA 1
ATOM 1926 C C . ARG A 1 260 ? -3.944 19.789 36.858 1.00 92.00 260 ARG A C 1
ATOM 1928 O O . ARG A 1 260 ? -3.548 18.635 37.042 1.00 92.00 260 ARG A O 1
ATOM 1935 N N . GLY A 1 261 ? -3.335 20.670 36.079 1.00 90.12 261 GLY A N 1
ATOM 1936 C CA . GLY A 1 261 ? -2.086 20.453 35.370 1.00 90.12 261 GLY A CA 1
ATOM 1937 C C . GLY A 1 261 ? -0.855 20.575 36.249 1.00 90.12 261 GLY A C 1
ATOM 1938 O O . GLY A 1 261 ? -0.930 20.660 37.476 1.00 90.12 261 GLY A O 1
ATOM 1939 N N . GLY A 1 262 ? 0.299 20.562 35.591 1.00 90.81 262 GLY A N 1
ATOM 1940 C CA . GLY A 1 262 ? 1.605 20.469 36.229 1.00 90.81 262 GLY A CA 1
ATOM 1941 C C . GLY A 1 262 ? 2.302 19.149 35.911 1.00 90.81 262 GLY A C 1
ATOM 1942 O O . GLY A 1 262 ? 1.663 18.133 35.630 1.00 90.81 262 GLY A O 1
ATOM 1943 N N . ILE A 1 263 ? 3.631 19.168 35.992 1.00 92.94 263 ILE A N 1
ATOM 1944 C CA . ILE A 1 263 ? 4.506 18.043 35.638 1.00 92.94 263 ILE A CA 1
ATOM 1945 C C . ILE A 1 263 ? 4.144 16.775 36.427 1.00 92.94 263 ILE A C 1
ATOM 1947 O O . ILE A 1 263 ? 3.941 15.719 35.831 1.00 92.94 263 ILE A O 1
ATOM 1951 N N . ASP A 1 264 ? 3.984 16.877 37.749 1.00 93.56 264 ASP A N 1
ATOM 1952 C CA . ASP A 1 264 ? 3.675 15.717 38.598 1.00 93.56 264 ASP A CA 1
ATOM 1953 C C . ASP A 1 264 ? 2.320 15.091 38.262 1.00 93.56 264 ASP A C 1
ATOM 1955 O O . ASP A 1 264 ? 2.167 13.866 38.264 1.00 93.56 264 ASP A O 1
ATOM 1959 N N . GLN A 1 265 ? 1.331 15.928 37.937 1.00 92.94 265 GLN A N 1
ATOM 1960 C CA . GLN A 1 265 ? 0.013 15.451 37.536 1.00 92.94 265 GLN A CA 1
ATOM 1961 C C . GLN A 1 265 ? 0.079 14.794 36.162 1.00 92.94 265 GLN A C 1
ATOM 1963 O O . GLN A 1 265 ? -0.438 13.693 36.007 1.00 92.94 265 GLN A O 1
ATOM 1968 N N . MET A 1 266 ? 0.796 15.378 35.202 1.00 93.81 266 MET A N 1
ATOM 1969 C CA . MET A 1 266 ? 1.011 14.755 33.895 1.00 93.81 266 MET A CA 1
ATOM 1970 C C . MET A 1 266 ? 1.679 13.380 34.024 1.00 93.81 266 MET A C 1
ATOM 1972 O O . MET A 1 266 ? 1.187 12.407 33.457 1.00 93.81 266 MET A O 1
ATOM 1976 N N . ILE A 1 267 ? 2.724 13.256 34.848 1.00 94.31 267 ILE A N 1
ATOM 1977 C CA . ILE A 1 267 ? 3.360 11.962 35.137 1.00 94.31 267 ILE A CA 1
ATOM 1978 C C . ILE A 1 267 ? 2.364 10.996 35.793 1.00 94.31 267 ILE A C 1
ATOM 1980 O O . ILE A 1 267 ? 2.340 9.813 35.456 1.00 94.31 267 ILE A O 1
ATOM 1984 N N . SER A 1 268 ? 1.526 11.473 36.716 1.00 94.25 268 SER A N 1
ATOM 1985 C CA . SER A 1 268 ? 0.494 10.648 37.352 1.00 94.25 268 SER A CA 1
ATOM 1986 C C . SER A 1 268 ? -0.545 10.132 36.351 1.00 94.25 268 SER A C 1
ATOM 1988 O O . SER A 1 268 ? -0.910 8.961 36.423 1.00 94.25 268 SER A O 1
ATOM 1990 N N . HIS A 1 269 ? -1.005 10.970 35.420 1.00 96.12 269 HIS A N 1
ATOM 1991 C CA . HIS A 1 269 ? -1.910 10.568 34.339 1.00 96.12 269 HIS A CA 1
ATOM 1992 C C . HIS A 1 269 ? -1.258 9.536 33.416 1.00 96.12 269 HIS A C 1
ATOM 1994 O O . HIS A 1 269 ? -1.872 8.516 33.133 1.00 96.12 269 HIS A O 1
ATOM 2000 N N . LEU A 1 270 ? 0.006 9.736 33.029 1.00 94.88 270 LEU A N 1
ATOM 2001 C CA . LEU A 1 270 ? 0.745 8.776 32.202 1.00 94.88 270 LEU A CA 1
ATOM 2002 C C . LEU A 1 270 ? 0.975 7.431 32.907 1.00 94.88 270 LEU A C 1
ATOM 2004 O O . LEU A 1 270 ? 0.932 6.387 32.262 1.00 94.88 270 LEU A O 1
ATOM 2008 N N . ARG A 1 271 ? 1.188 7.429 34.230 1.00 95.19 271 ARG A N 1
ATOM 2009 C CA . ARG A 1 271 ? 1.267 6.184 35.013 1.00 95.19 271 ARG A CA 1
ATOM 2010 C C . ARG A 1 271 ? -0.052 5.425 34.990 1.00 95.19 271 ARG A C 1
ATOM 2012 O O . ARG A 1 271 ? -0.041 4.246 34.679 1.00 95.19 271 ARG A O 1
ATOM 2019 N N . ILE A 1 272 ? -1.167 6.111 35.240 1.00 92.81 272 ILE A N 1
ATOM 2020 C CA . ILE A 1 272 ? -2.504 5.500 35.182 1.00 92.81 272 ILE A CA 1
ATOM 2021 C C . ILE A 1 272 ? -2.791 4.980 33.775 1.00 92.81 272 ILE A C 1
ATOM 2023 O O . ILE A 1 272 ? -3.224 3.845 33.621 1.00 92.81 272 ILE A O 1
ATOM 2027 N N . ALA A 1 273 ? -2.474 5.766 32.744 1.00 92.50 273 ALA A N 1
ATOM 2028 C CA . ALA A 1 273 ? -2.633 5.344 31.362 1.00 92.50 273 ALA A CA 1
ATOM 2029 C C . ALA A 1 273 ? -1.850 4.062 31.057 1.00 92.50 273 ALA A C 1
ATOM 2031 O O . ALA A 1 273 ? -2.377 3.167 30.402 1.00 92.50 273 ALA A O 1
ATOM 2032 N N . LYS A 1 274 ? -0.612 3.955 31.551 1.00 92.88 274 LYS A N 1
ATOM 2033 C CA . LYS A 1 274 ? 0.215 2.753 31.417 1.00 92.88 274 LYS A CA 1
ATOM 2034 C C . LYS A 1 274 ? -0.350 1.567 32.199 1.00 92.88 274 LYS A C 1
ATOM 2036 O O . LYS A 1 274 ? -0.457 0.481 31.638 1.00 92.88 274 LYS A O 1
ATOM 2041 N N . ASP A 1 275 ? -0.722 1.774 33.458 1.00 91.56 275 ASP A N 1
ATOM 2042 C CA . ASP A 1 275 ? -1.237 0.720 34.338 1.00 91.56 275 ASP A CA 1
ATOM 2043 C C . ASP A 1 275 ? -2.568 0.153 33.812 1.00 91.56 275 ASP A C 1
ATOM 2045 O O . ASP A 1 275 ? -2.790 -1.056 33.851 1.00 91.56 275 ASP A O 1
ATOM 2049 N N . GLU A 1 276 ? -3.422 1.005 33.241 1.00 89.12 276 GLU A N 1
ATOM 2050 C CA . GLU A 1 276 ? -4.705 0.620 32.642 1.00 89.12 276 GLU A CA 1
ATOM 2051 C C . GLU A 1 276 ? -4.621 0.309 31.135 1.00 89.12 276 GLU A C 1
ATOM 2053 O O . GLU A 1 276 ? -5.634 -0.014 30.512 1.00 89.12 276 GLU A O 1
ATOM 2058 N N . SER A 1 277 ? -3.428 0.380 30.531 1.00 85.62 277 SER A N 1
ATOM 2059 C CA . SER A 1 277 ? -3.207 0.175 29.087 1.00 85.62 277 SER A CA 1
ATOM 2060 C C . SER A 1 277 ? -4.141 1.019 28.197 1.00 85.62 277 SER A C 1
ATOM 2062 O O . SER A 1 277 ? -4.713 0.532 27.216 1.00 85.62 277 SER A O 1
ATOM 2064 N N . VAL A 1 278 ? -4.316 2.296 28.547 1.00 85.81 278 VAL A N 1
ATOM 2065 C CA . VAL A 1 278 ? -5.248 3.230 27.899 1.00 85.81 278 VAL A CA 1
ATOM 2066 C C . VAL A 1 278 ? -4.822 3.524 26.463 1.00 85.81 278 VAL A C 1
ATOM 2068 O O . VAL A 1 278 ? -3.728 4.025 26.217 1.00 85.81 278 VAL A O 1
ATOM 2071 N N . THR A 1 279 ? -5.718 3.259 25.515 1.00 87.88 279 THR A N 1
ATOM 2072 C CA . THR A 1 279 ? -5.608 3.764 24.139 1.00 87.88 279 THR A CA 1
ATOM 2073 C C . THR A 1 279 ? -6.562 4.947 23.999 1.00 87.88 279 THR A C 1
ATOM 2075 O O . THR A 1 279 ? -7.727 4.840 24.383 1.00 87.88 279 THR A O 1
ATOM 2078 N N . GLY A 1 280 ? -6.052 6.097 23.571 1.00 90.56 280 GLY A N 1
ATOM 2079 C CA . GLY A 1 280 ? -6.776 7.367 23.586 1.00 90.56 280 GLY A CA 1
ATOM 2080 C C . GLY A 1 280 ? -5.820 8.550 23.642 1.00 90.56 280 GLY A C 1
ATOM 2081 O O . GLY A 1 280 ? -4.829 8.575 22.913 1.00 90.56 280 GLY A O 1
ATOM 2082 N N . TYR A 1 281 ? -6.084 9.531 24.500 1.00 93.38 281 TYR A N 1
ATOM 2083 C CA . TYR A 1 281 ? -5.238 10.719 24.600 1.00 93.38 281 TYR A CA 1
ATOM 2084 C C . TYR A 1 281 ? -5.250 11.356 25.993 1.00 93.38 281 TYR A C 1
ATOM 2086 O O . TYR A 1 281 ? -6.205 11.241 26.759 1.00 93.38 281 TYR A O 1
ATOM 2094 N N . LEU A 1 282 ? -4.156 12.041 26.322 1.00 94.19 282 LEU A N 1
ATOM 2095 C CA . LEU A 1 282 ? -4.042 12.938 27.467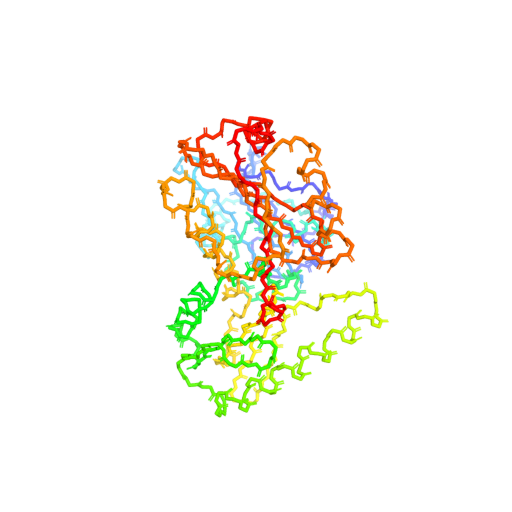 1.00 94.19 282 LEU A CA 1
ATOM 2096 C C . LEU A 1 282 ? -4.086 14.378 26.961 1.00 94.19 282 LEU A C 1
ATOM 2098 O O . LEU A 1 282 ? -3.158 14.838 26.296 1.00 94.19 282 LEU A O 1
ATOM 2102 N N . GLU A 1 283 ? -5.154 15.086 27.289 1.00 94.25 283 GLU A N 1
ATOM 2103 C CA . GLU A 1 283 ? -5.370 16.470 26.891 1.00 94.25 283 GLU A CA 1
ATOM 2104 C C . GLU A 1 283 ? -4.970 17.427 28.017 1.00 94.25 283 GLU A C 1
ATOM 2106 O O . GLU A 1 283 ? -5.333 17.241 29.178 1.00 94.25 283 GLU A O 1
ATOM 2111 N N . SER A 1 284 ? -4.217 18.466 27.665 1.00 93.75 284 SER A N 1
ATOM 2112 C CA . SER A 1 284 ? -3.872 19.599 28.515 1.00 93.75 284 SER A CA 1
ATOM 2113 C C . SER A 1 284 ? -4.572 20.843 27.998 1.00 93.75 284 SER A C 1
ATOM 2115 O O . SER A 1 284 ? -4.173 21.427 26.990 1.00 93.75 284 SER A O 1
ATOM 2117 N N . VAL A 1 285 ? -5.633 21.230 28.700 1.00 91.50 285 VAL A N 1
ATOM 2118 C CA . VAL A 1 285 ? -6.516 22.340 28.348 1.00 91.50 285 VAL A CA 1
ATOM 2119 C C . VAL A 1 285 ? -6.086 23.582 29.134 1.00 91.50 285 VAL A C 1
ATOM 2121 O O . VAL A 1 285 ? -6.226 23.598 30.364 1.00 91.50 285 VAL A O 1
ATOM 2124 N N . PRO A 1 286 ? -5.527 24.617 28.486 1.00 88.12 286 PRO A N 1
ATOM 2125 C CA . PRO A 1 286 ? -5.212 25.871 29.158 1.00 88.12 286 PRO A CA 1
ATOM 2126 C C . PRO A 1 286 ? -6.487 26.667 29.478 1.00 88.12 286 PRO A C 1
ATOM 2128 O O . PRO A 1 286 ? -7.563 26.390 28.956 1.00 88.12 286 PRO A O 1
ATOM 2131 N N . MET A 1 287 ? -6.371 27.676 30.349 1.00 80.00 287 MET A N 1
ATOM 2132 C CA . MET A 1 287 ? -7.477 28.615 30.598 1.00 80.00 287 MET A CA 1
ATOM 2133 C C . MET A 1 287 ? -7.761 29.513 29.386 1.00 80.00 287 MET A C 1
ATOM 2135 O O . MET A 1 287 ? -8.911 29.865 29.146 1.00 80.00 287 MET A O 1
ATOM 2139 N N . GLU A 1 288 ? -6.717 29.861 28.632 1.00 74.62 288 GLU A N 1
ATOM 2140 C CA . GLU A 1 288 ? -6.780 30.616 27.382 1.00 74.62 288 GLU A CA 1
ATOM 2141 C C . GLU A 1 288 ? -5.780 30.016 26.385 1.00 74.62 288 GLU A C 1
ATOM 2143 O O . GLU A 1 288 ? -4.652 29.680 26.759 1.00 74.62 288 GLU A O 1
ATOM 2148 N N . GLY A 1 289 ? -6.188 29.896 25.122 1.00 76.44 289 GLY A N 1
ATOM 2149 C CA . GLY A 1 289 ? -5.385 29.309 24.048 1.00 76.44 289 GLY A CA 1
ATOM 2150 C C . GLY A 1 289 ? -5.787 27.878 23.689 1.00 76.44 289 GLY A C 1
ATOM 2151 O O . GLY A 1 289 ? -6.790 27.349 24.161 1.00 76.44 289 GLY A O 1
ATOM 2152 N N . GLU A 1 290 ? -4.991 27.268 22.818 1.00 82.94 290 GLU A N 1
ATOM 2153 C CA . GLU A 1 290 ? -5.284 25.962 22.226 1.00 82.94 290 GLU A CA 1
ATOM 2154 C C . GLU A 1 290 ? -4.820 24.803 23.126 1.00 82.94 290 GLU A C 1
ATOM 2156 O O . GLU A 1 290 ? -3.732 24.877 23.716 1.00 82.94 290 GLU A O 1
ATOM 2161 N N . PRO A 1 291 ? -5.601 23.711 23.226 1.00 87.88 291 PRO A N 1
ATOM 2162 C CA . PRO A 1 291 ? -5.216 22.542 24.000 1.00 87.88 291 PRO A CA 1
ATOM 2163 C C . PRO A 1 291 ? -4.022 21.816 23.372 1.00 87.88 291 PRO A C 1
ATOM 2165 O O . PRO A 1 291 ? -3.798 21.831 22.158 1.00 87.88 291 PRO A O 1
ATOM 2168 N N . VAL A 1 292 ? -3.256 21.133 24.221 1.00 91.06 292 VAL A N 1
ATOM 2169 C CA . VAL A 1 292 ? -2.204 20.207 23.789 1.00 91.06 292 VAL A CA 1
ATOM 2170 C C . VAL A 1 292 ? -2.652 18.789 24.085 1.00 91.06 292 VAL A C 1
ATOM 2172 O O . VAL A 1 292 ? -2.941 18.467 25.232 1.00 91.06 292 VAL A O 1
ATOM 2175 N N . SER A 1 293 ? -2.672 17.934 23.072 1.00 91.69 293 SER A N 1
ATOM 2176 C CA . SER A 1 293 ? -3.098 16.541 23.207 1.00 91.69 293 SER A CA 1
ATOM 2177 C C . SER A 1 293 ? -1.938 15.591 22.966 1.00 91.69 293 SER A C 1
ATOM 2179 O O . SER A 1 293 ? -1.213 15.731 21.987 1.00 91.69 293 SER A O 1
ATOM 2181 N N . ILE A 1 294 ? -1.756 14.616 23.850 1.00 92.69 294 ILE A N 1
ATOM 2182 C CA . ILE A 1 294 ? -0.747 13.562 23.731 1.00 92.69 294 ILE A CA 1
ATOM 2183 C C . ILE A 1 294 ? -1.477 12.256 23.433 1.00 92.69 294 ILE A C 1
ATOM 2185 O O . ILE A 1 294 ? -2.225 11.773 24.279 1.00 92.69 294 ILE A O 1
ATOM 2189 N N . THR A 1 295 ? -1.262 11.681 22.253 1.00 91.62 295 THR A N 1
ATOM 2190 C CA . THR A 1 295 ? -1.884 10.414 21.847 1.00 91.62 295 THR A CA 1
ATOM 2191 C C . THR A 1 295 ? -1.222 9.248 22.570 1.00 91.62 295 THR A C 1
ATOM 2193 O O . THR A 1 295 ? 0.007 9.183 22.665 1.00 91.62 295 THR A O 1
ATOM 2196 N N . LEU A 1 296 ? -2.034 8.319 23.068 1.00 89.94 296 LEU A N 1
ATOM 2197 C CA . LEU A 1 296 ? -1.620 7.164 23.855 1.00 89.94 296 LEU A CA 1
ATOM 2198 C C . LEU A 1 296 ? -2.056 5.872 23.161 1.00 89.94 296 LEU A C 1
ATOM 2200 O O . LEU A 1 296 ? -3.232 5.708 22.842 1.00 89.94 296 LEU A O 1
ATOM 2204 N N . VAL A 1 297 ? -1.124 4.934 22.993 1.00 85.81 297 VAL A N 1
ATOM 2205 C CA . VAL A 1 297 ? -1.393 3.572 22.509 1.00 85.81 297 VAL A CA 1
ATOM 2206 C C . VAL A 1 297 ? -0.971 2.599 23.601 1.00 85.81 297 VAL A C 1
ATOM 2208 O O . VAL A 1 297 ? 0.202 2.549 23.972 1.00 85.81 297 VAL A O 1
ATOM 2211 N N . GLY A 1 298 ? -1.930 1.875 24.188 1.00 81.25 298 GLY A N 1
ATOM 2212 C CA . GLY A 1 298 ? -1.654 0.983 25.323 1.00 81.25 298 GLY A CA 1
ATOM 2213 C C . GLY A 1 298 ? -0.977 1.683 26.515 1.00 81.25 298 GLY A C 1
ATOM 2214 O O . GLY A 1 298 ? -0.172 1.076 27.215 1.00 81.25 298 GLY A O 1
ATOM 2215 N N . GLY A 1 299 ? -1.256 2.972 26.720 1.00 83.62 299 GLY A N 1
ATOM 2216 C CA . GLY A 1 299 ? -0.679 3.805 27.773 1.00 83.62 299 GLY A CA 1
ATOM 2217 C C . GLY A 1 299 ? 0.695 4.400 27.457 1.00 83.62 299 GLY A C 1
ATOM 2218 O O . GLY A 1 299 ? 1.280 5.066 28.313 1.00 83.62 299 GLY A O 1
ATOM 2219 N N . ILE A 1 300 ? 1.219 4.181 26.247 1.00 88.81 300 ILE A N 1
ATOM 2220 C CA . ILE A 1 300 ? 2.507 4.711 25.788 1.00 88.81 300 ILE A CA 1
ATOM 2221 C C . ILE A 1 300 ? 2.261 5.947 24.906 1.00 88.81 300 ILE A C 1
ATOM 2223 O O . ILE A 1 300 ? 1.506 5.847 23.938 1.00 88.81 300 ILE A O 1
ATOM 2227 N N . PRO A 1 301 ? 2.895 7.103 25.191 1.00 89.75 301 PRO A N 1
ATOM 2228 C CA . PRO A 1 301 ? 2.860 8.263 24.303 1.00 89.75 301 PRO A CA 1
ATOM 2229 C C . PRO A 1 301 ? 3.402 7.936 22.910 1.00 89.75 301 PRO A C 1
ATOM 2231 O O . PRO A 1 301 ? 4.561 7.548 22.774 1.00 89.75 301 PRO A O 1
ATOM 2234 N N . ALA A 1 302 ? 2.566 8.115 21.889 1.00 84.25 302 ALA A N 1
ATOM 2235 C CA . ALA A 1 302 ? 2.895 7.845 20.488 1.00 84.25 302 ALA A CA 1
ATOM 2236 C C . ALA A 1 302 ? 2.996 9.125 19.642 1.00 84.25 302 ALA A C 1
ATOM 2238 O O . ALA A 1 302 ? 3.649 9.132 18.603 1.00 84.25 302 ALA A O 1
ATOM 2239 N N . GLY A 1 303 ? 2.385 10.224 20.092 1.00 85.25 303 GLY A N 1
ATOM 2240 C CA . GLY A 1 303 ? 2.404 11.498 19.381 1.00 85.25 303 GLY A CA 1
ATOM 2241 C C . GLY A 1 303 ? 1.940 12.659 20.252 1.00 85.25 303 GLY A C 1
ATOM 2242 O O . GLY A 1 303 ? 1.365 12.459 21.322 1.00 85.25 303 GLY A O 1
ATOM 2243 N N . ILE A 1 304 ? 2.201 13.881 19.793 1.00 87.69 304 ILE A N 1
ATOM 2244 C CA . ILE A 1 304 ? 1.734 15.113 20.430 1.00 87.69 304 ILE A CA 1
ATOM 2245 C C . ILE A 1 304 ? 1.160 16.047 19.370 1.00 87.69 304 ILE A C 1
ATOM 2247 O O . ILE A 1 304 ? 1.769 16.276 18.327 1.00 87.69 304 ILE A O 1
ATOM 2251 N N . ARG A 1 305 ? -0.020 16.592 19.651 1.00 85.00 305 ARG A N 1
ATOM 2252 C CA . ARG A 1 305 ? -0.740 17.550 18.819 1.00 85.00 305 ARG A CA 1
ATOM 2253 C C . ARG A 1 305 ? -0.859 18.856 19.585 1.00 85.00 305 ARG A C 1
ATOM 2255 O O . ARG A 1 305 ? -1.420 18.887 20.679 1.00 85.00 305 ARG A O 1
ATOM 2262 N N . ALA A 1 306 ? -0.321 19.930 19.022 1.00 84.81 306 ALA A N 1
ATOM 2263 C CA . ALA A 1 306 ? -0.315 21.235 19.665 1.00 84.81 306 ALA A CA 1
ATOM 2264 C C . ALA A 1 306 ? -0.369 22.340 18.604 1.00 84.81 306 ALA A C 1
ATOM 2266 O O . ALA A 1 306 ? 0.622 22.574 17.914 1.00 84.81 306 ALA A O 1
ATOM 2267 N N . LYS A 1 307 ? -1.504 23.039 18.485 1.00 76.88 307 LYS A N 1
ATOM 2268 C CA . LYS A 1 307 ? -1.625 24.167 17.547 1.00 76.88 307 LYS A CA 1
ATOM 2269 C C . LYS A 1 307 ? -0.715 25.324 17.966 1.00 76.88 307 LYS A C 1
ATOM 2271 O O . LYS A 1 307 ? -0.595 25.631 19.155 1.00 76.88 307 LYS A O 1
ATOM 2276 N N . GLY A 1 308 ? -0.025 25.934 17.003 1.00 69.00 308 GLY A N 1
ATOM 2277 C CA . GLY A 1 308 ? 0.883 27.062 17.243 1.00 69.00 308 GLY A CA 1
ATOM 2278 C C . GLY A 1 308 ? 2.056 26.755 18.185 1.00 69.00 308 GLY A C 1
ATOM 2279 O O . GLY A 1 308 ? 2.458 27.633 18.945 1.00 69.00 308 GLY A O 1
ATOM 2280 N N . ALA A 1 309 ? 2.532 25.505 18.250 1.00 71.44 309 ALA A N 1
ATOM 2281 C CA . ALA A 1 309 ? 3.839 25.193 18.835 1.00 71.44 309 ALA A CA 1
ATOM 2282 C C . ALA A 1 309 ? 4.869 25.075 17.714 1.00 71.44 309 ALA A C 1
ATOM 2284 O O . ALA A 1 309 ? 4.734 24.218 16.848 1.00 71.44 309 ALA A O 1
ATOM 2285 N N . ASP A 1 310 ? 5.933 25.870 17.795 1.00 73.50 310 ASP A N 1
ATOM 2286 C CA . ASP A 1 310 ? 7.021 25.846 16.808 1.00 73.50 310 ASP A CA 1
ATOM 2287 C C . ASP A 1 310 ? 7.930 24.609 16.949 1.00 73.50 310 ASP A C 1
ATOM 2289 O O . ASP A 1 310 ? 8.782 24.347 16.102 1.00 73.50 310 ASP A O 1
ATOM 2293 N N . SER A 1 311 ? 7.788 23.849 18.042 1.00 81.00 311 SER A N 1
ATOM 2294 C CA . SER A 1 311 ? 8.564 22.636 18.301 1.00 81.00 311 SER A CA 1
ATOM 2295 C C . SER A 1 311 ? 7.875 21.684 19.284 1.00 81.00 311 SER A C 1
ATOM 2297 O O . SER A 1 311 ? 7.043 22.084 20.105 1.00 81.00 311 SER A O 1
ATOM 2299 N N . THR A 1 312 ? 8.291 20.415 19.259 1.00 78.19 312 THR A N 1
ATOM 2300 C CA . THR A 1 312 ? 7.881 19.386 20.231 1.00 78.19 312 THR A CA 1
ATOM 2301 C C . THR A 1 312 ? 8.192 19.801 21.671 1.00 78.19 312 THR A C 1
ATOM 2303 O O . THR A 1 312 ? 7.376 19.600 22.566 1.00 78.19 312 THR A O 1
ATOM 2306 N N . GLU A 1 313 ? 9.344 20.432 21.910 1.00 84.56 313 GLU A N 1
ATOM 2307 C CA . GLU A 1 313 ? 9.739 20.926 23.236 1.00 84.56 313 GLU A CA 1
ATOM 2308 C C . GLU A 1 313 ? 8.797 22.031 23.728 1.00 84.56 313 GLU A C 1
ATOM 2310 O O . GLU A 1 313 ? 8.367 22.022 24.886 1.00 84.56 313 GLU A O 1
ATOM 2315 N N . GLY A 1 314 ? 8.411 22.951 22.837 1.00 84.56 314 GLY A N 1
ATOM 2316 C CA . GLY A 1 314 ? 7.411 23.978 23.123 1.00 84.56 314 GLY A CA 1
ATOM 2317 C C . GLY A 1 314 ? 6.044 23.373 23.445 1.00 84.56 314 GLY A C 1
ATOM 2318 O O . GLY A 1 314 ? 5.401 23.768 24.420 1.00 84.56 314 GLY A O 1
ATOM 2319 N N . ALA A 1 315 ? 5.622 22.356 22.689 1.00 87.50 315 ALA A N 1
ATOM 2320 C CA . ALA A 1 315 ? 4.377 21.635 22.937 1.00 87.50 315 ALA A CA 1
ATOM 2321 C C . ALA A 1 315 ? 4.365 20.941 24.312 1.00 87.50 315 ALA A C 1
ATOM 2323 O O . ALA A 1 315 ? 3.409 21.111 25.070 1.00 87.50 315 ALA A O 1
ATOM 2324 N N . VAL A 1 316 ? 5.441 20.233 24.678 1.00 89.12 316 VAL A N 1
ATOM 2325 C CA . VAL A 1 316 ? 5.577 19.563 25.986 1.00 89.12 316 VAL A CA 1
ATOM 2326 C C . VAL A 1 316 ? 5.607 20.576 27.134 1.00 89.12 316 VAL A C 1
ATOM 2328 O O . VAL A 1 316 ? 4.968 20.372 28.171 1.00 89.12 316 VAL A O 1
ATOM 2331 N N . THR A 1 317 ? 6.296 21.703 26.942 1.00 88.75 317 THR A N 1
ATOM 2332 C CA . THR A 1 317 ? 6.358 22.783 27.937 1.00 88.75 317 THR A CA 1
ATOM 2333 C C . THR A 1 317 ? 4.968 23.363 28.203 1.00 88.75 317 THR A C 1
ATOM 2335 O O . THR A 1 317 ? 4.581 23.548 29.355 1.00 88.75 317 THR A O 1
ATOM 2338 N N . ARG A 1 318 ? 4.165 23.582 27.154 1.00 88.00 318 ARG A N 1
ATOM 2339 C CA . ARG A 1 318 ? 2.772 24.034 27.307 1.00 88.00 318 ARG A CA 1
ATOM 2340 C C . ARG A 1 318 ? 1.884 22.971 27.946 1.00 88.00 318 ARG A C 1
ATOM 2342 O O . ARG A 1 318 ? 1.102 23.303 28.834 1.00 88.00 318 ARG A O 1
ATOM 2349 N N . ALA A 1 319 ? 2.033 21.706 27.553 1.00 89.69 319 ALA A N 1
ATOM 2350 C CA . ALA A 1 319 ? 1.239 20.599 28.087 1.00 89.69 319 ALA A CA 1
ATOM 2351 C C . ALA A 1 319 ? 1.410 20.419 29.605 1.00 89.69 319 ALA A C 1
ATOM 2353 O O . ALA A 1 319 ? 0.474 20.016 30.298 1.00 89.69 319 ALA A O 1
ATOM 2354 N N . THR A 1 320 ? 2.592 20.745 30.128 1.00 91.06 320 THR A N 1
ATOM 2355 C CA . THR A 1 320 ? 2.959 20.559 31.538 1.00 91.06 320 THR A CA 1
ATOM 2356 C C . THR A 1 320 ? 2.692 21.780 32.422 1.00 91.06 320 THR A C 1
ATOM 2358 O O . THR A 1 320 ? 3.007 21.743 33.615 1.00 91.06 320 THR A O 1
ATOM 2361 N N . SER A 1 321 ? 2.074 22.842 31.891 1.00 90.44 321 SER A N 1
ATOM 2362 C CA . SER A 1 321 ? 1.756 24.037 32.675 1.00 90.44 321 SER A CA 1
ATOM 2363 C C . SER A 1 321 ? 0.795 23.732 33.830 1.00 90.44 321 SER A C 1
ATOM 2365 O O . SER A 1 321 ? -0.228 23.062 33.671 1.00 90.44 321 SER A O 1
ATOM 2367 N N . SER A 1 322 ? 1.098 24.268 35.015 1.00 89.38 322 SER A N 1
ATOM 2368 C CA . SER A 1 322 ? 0.283 24.088 36.222 1.00 89.38 322 SER A CA 1
ATOM 2369 C C . SER A 1 322 ? -1.062 24.814 36.177 1.00 89.38 322 SER A C 1
ATOM 2371 O O . SER A 1 322 ? -1.955 24.488 36.956 1.00 89.38 322 SER A O 1
ATOM 2373 N N . SER A 1 323 ? -1.207 25.811 35.297 1.00 88.44 323 SER A N 1
ATOM 2374 C CA . SER A 1 323 ? -2.466 26.540 35.089 1.00 88.44 323 SER A CA 1
ATOM 2375 C C . SER A 1 323 ? -3.498 25.747 34.289 1.00 88.44 323 SER A C 1
ATOM 2377 O O . SER A 1 323 ? -4.663 26.135 34.256 1.00 88.44 323 SER A O 1
ATOM 2379 N N . ASN A 1 324 ? -3.075 24.671 33.626 1.00 92.06 324 ASN A N 1
ATOM 2380 C CA . ASN A 1 324 ? -3.932 23.910 32.730 1.00 92.06 324 ASN A CA 1
ATOM 2381 C C . ASN A 1 324 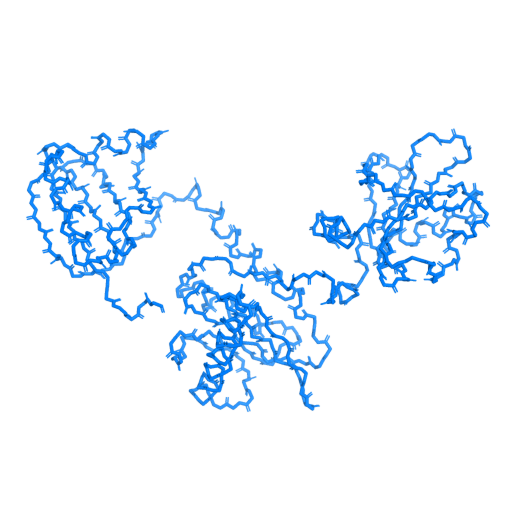? -4.790 22.910 33.511 1.00 92.06 324 ASN A C 1
ATOM 2383 O O . ASN A 1 324 ? -4.563 22.640 34.693 1.00 92.06 324 ASN A O 1
ATOM 2387 N N . ARG A 1 325 ? -5.771 22.330 32.831 1.00 94.31 325 ARG A N 1
ATOM 2388 C CA . ARG A 1 325 ? -6.539 21.170 33.278 1.00 94.31 325 ARG A CA 1
ATOM 2389 C C . ARG A 1 325 ? -6.117 19.966 32.445 1.00 94.31 325 ARG A C 1
ATOM 2391 O O . ARG A 1 325 ? -6.000 20.083 31.231 1.00 94.31 325 ARG A O 1
ATOM 2398 N N . LEU A 1 326 ? -5.853 18.839 33.094 1.00 95.56 326 LEU A N 1
ATOM 2399 C CA . LEU A 1 326 ? -5.475 17.593 32.434 1.00 95.56 326 LEU A CA 1
ATOM 2400 C C . LEU A 1 326 ? -6.654 16.636 32.412 1.00 95.56 326 LEU A C 1
ATOM 2402 O O . LEU A 1 326 ? -7.257 16.395 33.459 1.00 95.56 326 LEU A O 1
ATOM 2406 N N . ARG A 1 327 ? -6.920 16.057 31.245 1.00 94.94 327 ARG A N 1
ATOM 2407 C CA . ARG A 1 327 ? -7.946 15.037 31.032 1.00 94.94 327 ARG A CA 1
ATOM 2408 C C . ARG A 1 327 ? -7.339 13.833 30.343 1.00 94.94 327 ARG A C 1
ATOM 2410 O O . ARG A 1 327 ? -6.830 13.947 29.232 1.00 94.94 327 ARG A O 1
ATOM 2417 N N . LEU A 1 328 ? -7.392 12.685 31.001 1.00 94.94 328 LEU A N 1
ATOM 2418 C CA . LEU A 1 328 ? -7.068 11.410 30.381 1.00 94.94 328 LEU A CA 1
ATOM 2419 C C . LEU A 1 328 ? -8.352 10.822 29.811 1.00 94.94 328 LEU A C 1
ATOM 2421 O O . LEU A 1 328 ? -9.277 10.521 30.565 1.00 94.94 328 LEU A O 1
ATOM 2425 N N . VAL A 1 329 ? -8.389 10.648 28.497 1.00 93.19 329 VAL A N 1
ATOM 2426 C CA . VAL A 1 329 ? -9.539 10.121 27.766 1.00 93.19 329 VAL A CA 1
ATOM 2427 C C . VAL A 1 329 ? -9.161 8.780 27.152 1.00 93.19 329 VAL A C 1
ATOM 2429 O O . VAL A 1 329 ? -8.126 8.646 26.495 1.00 93.19 329 VAL A O 1
ATOM 2432 N N . ARG A 1 330 ? -10.004 7.775 27.383 1.00 89.44 330 ARG A N 1
ATOM 2433 C CA . ARG A 1 330 ? -9.909 6.452 26.769 1.00 89.44 330 ARG A CA 1
ATOM 2434 C C . ARG A 1 330 ? -10.912 6.350 25.631 1.00 89.44 330 ARG A C 1
ATOM 2436 O O . ARG A 1 330 ? -12.087 6.646 25.827 1.00 89.44 330 ARG A O 1
ATOM 2443 N N . LEU A 1 331 ? -10.453 5.876 24.482 1.00 88.56 331 LEU A N 1
ATOM 2444 C CA . LEU A 1 331 ? -11.312 5.516 23.359 1.00 88.56 331 LEU A CA 1
ATOM 2445 C C . LEU A 1 331 ? -11.744 4.053 23.517 1.00 88.56 331 LEU A C 1
ATOM 2447 O O . LEU A 1 331 ? -10.958 3.215 23.974 1.00 88.56 331 LEU A O 1
ATOM 2451 N N . ASP A 1 332 ? -13.010 3.760 23.226 1.00 66.75 332 ASP A N 1
ATOM 2452 C CA . ASP A 1 332 ? -13.545 2.407 23.376 1.00 66.75 332 ASP A CA 1
ATOM 2453 C C . ASP A 1 332 ? -12.993 1.453 22.306 1.00 66.75 332 ASP A C 1
ATOM 2455 O O . ASP A 1 332 ? -12.689 1.833 21.180 1.00 66.75 332 ASP A O 1
ATOM 2459 N N . ARG A 1 333 ? -12.848 0.182 22.700 1.00 53.19 333 ARG A N 1
ATOM 2460 C CA . ARG A 1 333 ? -12.153 -0.901 21.976 1.00 53.19 333 ARG A CA 1
ATOM 2461 C C . ARG A 1 333 ? -12.817 -1.375 20.672 1.00 53.19 333 ARG A C 1
ATOM 2463 O O . ARG A 1 333 ? -12.393 -2.397 20.157 1.00 53.19 333 ARG A O 1
ATOM 2470 N N . THR A 1 334 ? -13.829 -0.683 20.163 1.00 39.84 334 THR A N 1
ATOM 2471 C CA . THR A 1 334 ? -14.442 -0.957 18.848 1.00 39.84 334 THR A CA 1
ATOM 2472 C C . THR A 1 334 ? -13.699 -0.291 17.683 1.00 39.84 334 THR A C 1
ATOM 2474 O O . THR A 1 334 ? -14.208 -0.299 16.576 1.00 39.84 334 THR A O 1
ATOM 2477 N N . MET A 1 335 ? -12.537 0.312 17.953 1.00 36.59 335 MET A N 1
ATOM 2478 C CA . MET A 1 335 ? -11.587 0.853 16.972 1.00 36.59 335 MET A CA 1
ATOM 2479 C C . MET A 1 335 ? -10.229 0.180 17.210 1.00 36.59 335 MET A C 1
ATOM 2481 O O . MET A 1 335 ? -9.354 0.761 17.868 1.00 36.59 335 MET A O 1
ATOM 2485 N N . ARG A 1 336 ? -10.106 -1.097 16.856 1.00 35.28 336 ARG A N 1
ATOM 2486 C CA . ARG A 1 336 ? -8.904 -1.901 17.085 1.00 35.28 336 ARG A CA 1
ATOM 2487 C C . ARG A 1 336 ? -8.574 -2.762 15.895 1.00 35.28 336 ARG A C 1
ATOM 2489 O O . ARG A 1 336 ? -9.525 -3.207 15.235 1.00 35.28 336 ARG A O 1
#

pLDDT: mean 81.98, std 13.26, range [31.19, 96.69]

Radius of gyration: 26.25 Å; chains: 1; bounding box: 56×50×76 Å

Sequence (336 aa):
MFELPTGEPVDAEMELGVARESFPFDFGCVTYYKPRAKNPVAHRLVCAGVASGWLCGTDKGRKYTAGAEAEEELKKLDDSTDLRVRGTVWTQAQFERVARDLLEAFTDPASLGTLLPMPRIEGHVPTKDLALLVEMLASSEVAHGACAIEDGMLIHAEGELPTGGDEFATIVQGHLSAMEELGGGIDQPRPLASSIALENGSLLLAPAGDAAIAVWTRPEADHTAMLANAAALLRTESAGLLDDDAAEPLPEGVEVKDSRGGIDQMISHLRIAKDESVTGYLESVPMEGEPVSITLVGGIPAGIRAKGADSTEGAVTRATSSSNRLRLVRLDRTMR